Protein AF-0000000070337448 (afdb_homodimer)

Structure (mmCIF, N/CA/C/O backbone):
data_AF-0000000070337448-model_v1
#
loop_
_entity.id
_entity.type
_entity.pdbx_description
1 polymer 'Pectinesterase inhibitor domain-containing protein'
#
loop_
_atom_site.group_PDB
_atom_site.id
_atom_site.type_symbol
_atom_site.label_atom_id
_atom_site.label_alt_id
_atom_site.label_comp_id
_atom_site.label_asym_id
_atom_site.label_entity_id
_atom_site.label_seq_id
_atom_site.pdbx_PDB_ins_code
_atom_site.Cartn_x
_atom_site.Cartn_y
_atom_site.Cartn_z
_atom_site.occupancy
_atom_site.B_iso_or_equiv
_atom_site.auth_seq_id
_atom_site.auth_comp_id
_atom_site.auth_asym_id
_atom_site.auth_atom_id
_atom_site.pdbx_PDB_model_num
ATOM 1 N N . MET A 1 1 ? 13.891 37.375 -36 1 30.42 1 MET A N 1
ATOM 2 C CA . MET A 1 1 ? 14.383 36.094 -35.531 1 30.42 1 MET A CA 1
ATOM 3 C C . MET A 1 1 ? 13.586 35.594 -34.344 1 30.42 1 MET A C 1
ATOM 5 O O . MET A 1 1 ? 13.852 36 -33.219 1 30.42 1 MET A O 1
ATOM 9 N N . THR A 1 2 ? 12.266 35.5 -34.406 1 39.62 2 THR A N 1
ATOM 10 C CA . THR A 1 2 ? 11.211 35.219 -33.438 1 39.62 2 THR A CA 1
ATOM 11 C C . THR A 1 2 ? 11.367 33.812 -32.875 1 39.62 2 THR A C 1
ATOM 13 O O . THR A 1 2 ? 11.484 32.844 -33.625 1 39.62 2 THR A O 1
ATOM 16 N N . PHE A 1 3 ? 12.047 33.688 -31.703 1 40.34 3 PHE A N 1
ATOM 17 C CA . PHE A 1 3 ? 12.297 32.531 -30.844 1 40.34 3 PHE A CA 1
ATOM 18 C C . PHE A 1 3 ? 10.992 31.828 -30.484 1 40.34 3 PHE A C 1
ATOM 20 O O . PHE A 1 3 ? 10.164 32.375 -29.766 1 40.34 3 PHE A O 1
ATOM 27 N N . VAL A 1 4 ? 10.461 30.938 -31.375 1 39.56 4 VAL A N 1
ATOM 28 C CA . VAL A 1 4 ? 9.375 29.984 -31.156 1 39.56 4 VAL A CA 1
ATOM 29 C C . VAL A 1 4 ? 9.633 29.188 -29.875 1 39.56 4 VAL A C 1
ATOM 31 O O . VAL A 1 4 ? 10.617 28.438 -29.797 1 39.56 4 VAL A O 1
ATOM 34 N N . HIS A 1 5 ? 9.422 29.75 -28.703 1 38.03 5 HIS A N 1
ATOM 35 C CA . HIS A 1 5 ? 9.344 28.984 -27.469 1 38.03 5 HIS A CA 1
ATOM 36 C C . HIS A 1 5 ? 8.438 27.766 -27.625 1 38.03 5 HIS A C 1
ATOM 38 O O . HIS A 1 5 ? 7.238 27.906 -27.859 1 38.03 5 HIS A O 1
ATOM 44 N N . LEU A 1 6 ? 8.977 26.703 -28.188 1 35.78 6 LEU A N 1
ATOM 45 C CA . LEU A 1 6 ? 8.352 25.375 -28.172 1 35.78 6 LEU A CA 1
ATOM 46 C C . LEU A 1 6 ? 7.934 25 -26.766 1 35.78 6 LEU A C 1
ATOM 48 O O . LEU A 1 6 ? 8.781 24.797 -25.891 1 35.78 6 LEU A O 1
ATOM 52 N N . LEU A 1 7 ? 6.84 25.438 -26.266 1 33.78 7 LEU A N 1
ATOM 53 C CA . LEU A 1 7 ? 6.16 24.938 -25.062 1 33.78 7 LEU A CA 1
ATOM 54 C C . LEU A 1 7 ? 6.156 23.406 -25.047 1 33.78 7 LEU A C 1
ATOM 56 O O . LEU A 1 7 ? 5.492 22.781 -25.875 1 33.78 7 LEU A O 1
ATOM 60 N N . VAL A 1 8 ? 7.227 22.797 -24.75 1 32.97 8 VAL A N 1
ATOM 61 C CA . VAL A 1 8 ? 7.266 21.359 -24.438 1 32.97 8 VAL A CA 1
ATOM 62 C C . VAL A 1 8 ? 6.211 21.047 -23.375 1 32.97 8 VAL A C 1
ATOM 64 O O . VAL A 1 8 ? 6.34 21.438 -22.219 1 32.97 8 VAL A O 1
ATOM 67 N N . SER A 1 9 ? 4.961 21.094 -23.703 1 30.2 9 SER A N 1
ATOM 68 C CA . SER A 1 9 ? 3.936 20.484 -22.875 1 30.2 9 SER A CA 1
ATOM 69 C C . SER A 1 9 ? 4.363 19.094 -22.406 1 30.2 9 SER A C 1
ATOM 71 O O . SER A 1 9 ? 4.492 18.172 -23.219 1 30.2 9 SER A O 1
ATOM 73 N N . LEU A 1 10 ? 5.117 19.078 -21.359 1 31.36 10 LEU A N 1
ATOM 74 C CA . LEU A 1 10 ? 5.336 17.828 -20.656 1 31.36 10 LEU A CA 1
ATOM 75 C C . LEU A 1 10 ? 4.016 17.094 -20.422 1 31.36 10 LEU A C 1
ATOM 77 O O . LEU A 1 10 ? 3.225 17.484 -19.562 1 31.36 10 LEU A O 1
ATOM 81 N N . LEU A 1 11 ? 3.43 16.672 -21.438 1 29.22 11 LEU A N 1
ATOM 82 C CA . LEU A 1 11 ? 2.334 15.719 -21.281 1 29.22 11 LEU A CA 1
ATOM 83 C C . LEU A 1 11 ? 2.732 14.562 -20.375 1 29.22 11 LEU A C 1
ATOM 85 O O . LEU A 1 11 ? 3.602 13.758 -20.719 1 29.22 11 LEU A O 1
ATOM 89 N N . ILE A 1 12 ? 2.689 14.836 -19.109 1 30.59 12 ILE A N 1
ATOM 90 C CA . ILE A 1 12 ? 2.701 13.719 -18.156 1 30.59 12 ILE A CA 1
ATOM 91 C C . ILE A 1 12 ? 1.837 12.578 -18.703 1 30.59 12 ILE A C 1
ATOM 93 O O . ILE A 1 12 ? 0.611 12.703 -18.766 1 30.59 12 ILE A O 1
ATOM 97 N N . CYS A 1 13 ? 2.367 11.93 -19.703 1 27 13 CYS A N 1
ATOM 98 C CA . CYS A 1 13 ? 1.764 10.664 -20.094 1 27 13 CYS A CA 1
ATOM 99 C C . CYS A 1 13 ? 1.476 9.789 -18.891 1 27 13 CYS A C 1
ATOM 101 O O . CYS A 1 13 ? 2.393 9.219 -18.297 1 27 13 CYS A O 1
ATOM 103 N N . ILE A 1 14 ? 0.455 10.148 -18.219 1 29.67 14 ILE A N 1
ATOM 104 C CA . ILE A 1 14 ? -0.134 9.164 -17.312 1 29.67 14 ILE A CA 1
ATOM 105 C C . ILE A 1 14 ? -0.191 7.805 -18.016 1 29.67 14 ILE A C 1
ATOM 107 O O . ILE A 1 14 ? -0.939 7.625 -18.969 1 29.67 14 ILE A O 1
ATOM 111 N N . THR A 1 15 ? 0.936 7.227 -18.188 1 28.06 15 THR A N 1
ATOM 112 C CA . THR A 1 15 ? 0.848 5.844 -18.641 1 28.06 15 THR A CA 1
ATOM 113 C C . THR A 1 15 ? -0.253 5.098 -17.891 1 28.06 15 THR A C 1
ATOM 115 O O . THR A 1 15 ? -0.128 4.832 -16.688 1 28.06 15 THR A O 1
ATOM 118 N N . PHE A 1 16 ? -1.392 5.383 -18.391 1 29.16 16 PHE A N 1
ATOM 119 C CA . PHE A 1 16 ? -2.43 4.414 -18.062 1 29.16 16 PHE A CA 1
ATOM 120 C C . PHE A 1 16 ? -1.973 2.998 -18.391 1 29.16 16 PHE A C 1
ATOM 122 O O . PHE A 1 16 ? -1.832 2.643 -19.562 1 29.16 16 PHE A O 1
ATOM 129 N N . THR A 1 17 ? -1.066 2.455 -17.656 1 36.62 17 THR A N 1
ATOM 130 C CA . THR A 1 17 ? -0.997 1.02 -17.906 1 36.62 17 THR A CA 1
ATOM 131 C C . THR A 1 17 ? -2.375 0.463 -18.25 1 36.62 17 THR A C 1
ATOM 133 O O . THR A 1 17 ? -3.352 0.733 -17.547 1 36.62 17 THR A O 1
ATOM 136 N N . SER A 1 18 ? -2.621 0.361 -19.469 1 37.09 18 SER A N 1
ATOM 137 C CA . SER A 1 18 ? -3.822 -0.344 -19.906 1 37.09 18 SER A CA 1
ATOM 138 C C . SER A 1 18 ? -4.188 -1.462 -18.922 1 37.09 18 SER A C 1
ATOM 140 O O . SER A 1 18 ? -3.568 -2.529 -18.938 1 37.09 18 SER A O 1
ATOM 142 N N . SER A 1 19 ? -4.477 -1.062 -17.766 1 46.44 19 SER A N 1
ATOM 143 C CA . SER A 1 19 ? -5.055 -2.094 -16.906 1 46.44 19 SER A CA 1
ATOM 144 C C . SER A 1 19 ? -6.141 -2.873 -17.641 1 46.44 19 SER A C 1
ATOM 146 O O . SER A 1 19 ? -7.004 -2.281 -18.297 1 46.44 19 SER A O 1
ATOM 148 N N . ILE A 1 20 ? -5.824 -3.971 -18.281 1 50.41 20 ILE A N 1
ATOM 149 C CA . ILE A 1 20 ? -6.855 -4.867 -18.781 1 50.41 20 ILE A CA 1
ATOM 150 C C . ILE A 1 20 ? -8.07 -4.836 -17.859 1 50.41 20 ILE A C 1
ATOM 152 O O . ILE A 1 20 ? -7.961 -5.164 -16.672 1 50.41 20 ILE A O 1
ATOM 156 N N . SER A 1 21 ? -8.969 -3.969 -18.297 1 58.88 21 SER A N 1
ATOM 157 C CA . SER A 1 21 ? -10.258 -3.971 -17.609 1 58.88 21 SER A CA 1
ATOM 158 C C . SER A 1 21 ? -10.852 -5.371 -17.562 1 58.88 21 SER A C 1
ATOM 160 O O . SER A 1 21 ? -11.055 -6 -18.594 1 58.88 21 SER A O 1
ATOM 162 N N . VAL A 1 22 ? -10.703 -6.031 -16.5 1 65.44 22 VAL A N 1
ATOM 163 C CA . VAL A 1 22 ? -11.367 -7.312 -16.281 1 65.44 22 VAL A CA 1
ATOM 164 C C . VAL A 1 22 ? -12.852 -7.086 -15.984 1 65.44 22 VAL A C 1
ATOM 166 O O . VAL A 1 22 ? -13.203 -6.172 -15.234 1 65.44 22 VAL A O 1
ATOM 169 N N . VAL A 1 23 ? -13.695 -7.707 -16.828 1 74.25 23 VAL A N 1
ATOM 170 C CA . VAL A 1 23 ? -15.125 -7.672 -16.562 1 74.25 23 VAL A CA 1
ATOM 171 C C . VAL A 1 23 ? -15.453 -8.57 -15.367 1 74.25 23 VAL A C 1
ATOM 173 O O . VAL A 1 23 ? -15.273 -9.789 -15.43 1 74.25 23 VAL A O 1
ATOM 176 N N . PRO A 1 24 ? -15.93 -7.918 -14.273 1 83.5 24 PRO A N 1
ATOM 177 C CA . PRO A 1 24 ? -16.281 -8.742 -13.109 1 83.5 24 PRO A CA 1
ATOM 178 C C . PRO A 1 24 ? -17.5 -9.633 -13.367 1 83.5 24 PRO A C 1
ATOM 180 O O . PRO A 1 24 ? -18.344 -9.305 -14.188 1 83.5 24 PRO A O 1
ATOM 183 N N . ASP A 1 25 ? -17.5 -10.812 -12.719 1 83.88 25 ASP A N 1
ATOM 184 C CA . ASP A 1 25 ? -18.703 -11.633 -12.773 1 83.88 25 ASP A CA 1
ATOM 185 C C . ASP A 1 25 ? -19.875 -10.945 -12.07 1 83.88 25 ASP A C 1
ATOM 187 O O . ASP A 1 25 ? -19.672 -9.969 -11.352 1 83.88 25 ASP A O 1
ATOM 191 N N . PRO A 1 26 ? -21 -11.391 -12.266 1 87.5 26 PRO A N 1
ATOM 192 C CA . PRO A 1 26 ? -22.188 -10.711 -11.75 1 87.5 26 PRO A CA 1
ATOM 193 C C . PRO A 1 26 ? -22.156 -10.539 -10.234 1 87.5 26 PRO A C 1
ATOM 195 O O . PRO A 1 26 ? -22.531 -9.477 -9.727 1 87.5 26 PRO A O 1
ATOM 198 N N . SER A 1 27 ? -21.75 -11.508 -9.5 1 87.38 27 SER A N 1
ATOM 199 C CA . SER A 1 27 ? -21.719 -11.414 -8.039 1 87.38 27 SER A CA 1
ATOM 200 C C . SER A 1 27 ? -20.734 -10.352 -7.578 1 87.38 27 SER A C 1
ATOM 202 O O . SER A 1 27 ? -21.016 -9.602 -6.637 1 87.38 27 SER A O 1
ATOM 204 N N . THR A 1 28 ? -19.656 -10.289 -8.25 1 88.12 28 THR A N 1
ATOM 205 C CA . THR A 1 28 ? -18.641 -9.281 -7.945 1 88.12 28 THR A CA 1
ATOM 206 C C . THR A 1 28 ? -19.141 -7.887 -8.328 1 88.12 28 THR A C 1
ATOM 208 O O . THR A 1 28 ? -18.906 -6.918 -7.613 1 88.12 28 THR A O 1
ATOM 211 N N . GLN A 1 29 ? -19.844 -7.836 -9.453 1 89.31 29 GLN A N 1
ATOM 212 C CA . GLN A 1 29 ? -20.375 -6.547 -9.875 1 89.31 29 GLN A CA 1
ATOM 213 C C . GLN A 1 29 ? -21.422 -6.027 -8.883 1 89.31 29 GLN A C 1
ATOM 215 O O . GLN A 1 29 ? -21.5 -4.82 -8.648 1 89.31 29 GLN A O 1
ATOM 220 N N . ASP A 1 30 ? -22.141 -6.902 -8.352 1 91.38 30 ASP A N 1
ATOM 221 C CA . ASP A 1 30 ? -23.109 -6.516 -7.344 1 91.38 30 ASP A CA 1
ATOM 222 C C . ASP A 1 30 ? -22.422 -5.938 -6.105 1 91.38 30 ASP A C 1
ATOM 224 O O . ASP A 1 30 ? -22.891 -4.953 -5.531 1 91.38 30 ASP A O 1
ATOM 228 N N . LEU A 1 31 ? -21.422 -6.531 -5.766 1 90 31 LEU A N 1
ATOM 229 C CA . LEU A 1 31 ? -20.656 -6.039 -4.625 1 90 31 LEU A CA 1
ATOM 230 C C . LEU A 1 31 ? -20.094 -4.652 -4.906 1 90 31 LEU A C 1
ATOM 232 O O . LEU A 1 31 ? -20.141 -3.77 -4.043 1 90 31 LEU A O 1
ATOM 236 N N . ILE A 1 32 ? -19.578 -4.488 -6.062 1 91.12 32 ILE A N 1
ATOM 237 C CA . ILE A 1 32 ? -19 -3.205 -6.473 1 91.12 32 ILE A CA 1
ATOM 238 C C . ILE A 1 32 ? -20.094 -2.133 -6.457 1 91.12 32 ILE A C 1
ATOM 240 O O . ILE A 1 32 ? -19.875 -1.021 -5.977 1 91.12 32 ILE A O 1
ATOM 244 N N . ASN A 1 33 ? -21.219 -2.545 -6.961 1 92.81 33 ASN A N 1
ATOM 245 C CA . ASN A 1 33 ? -22.328 -1.607 -6.973 1 92.81 33 ASN A CA 1
ATOM 246 C C . ASN A 1 33 ? -22.719 -1.174 -5.562 1 92.81 33 ASN A C 1
ATOM 248 O O . ASN A 1 33 ? -22.984 0.004 -5.324 1 92.81 33 ASN A O 1
ATOM 252 N N . ARG A 1 34 ? -22.734 -2.047 -4.676 1 92.88 34 ARG A N 1
ATOM 253 C CA . ARG A 1 34 ? -23.109 -1.757 -3.291 1 92.88 34 ARG A CA 1
ATOM 254 C C . ARG A 1 34 ? -22.094 -0.803 -2.65 1 92.88 34 ARG A C 1
ATOM 256 O O . ARG A 1 34 ? -22.484 0.1 -1.903 1 92.88 34 ARG A O 1
ATOM 263 N N . ILE A 1 35 ? -20.891 -0.975 -2.994 1 93.44 35 ILE A N 1
ATOM 264 C CA . ILE A 1 35 ? -19.844 -0.118 -2.453 1 93.44 35 ILE A CA 1
ATOM 265 C C . ILE A 1 35 ? -19.938 1.271 -3.078 1 93.44 35 ILE A C 1
ATOM 267 O O . ILE A 1 35 ? -19.922 2.281 -2.369 1 93.44 35 ILE A O 1
ATOM 271 N N . CYS A 1 36 ? -20.078 1.289 -4.352 1 93.81 36 CYS A N 1
ATOM 272 C CA . CYS A 1 36 ? -19.906 2.535 -5.09 1 93.81 36 CYS A CA 1
ATOM 273 C C . CYS A 1 36 ? -21.141 3.418 -4.961 1 93.81 36 CYS A C 1
ATOM 275 O O . CYS A 1 36 ? -21.062 4.637 -5.133 1 93.81 36 CYS A O 1
ATOM 277 N N . LYS A 1 37 ? -22.234 2.818 -4.648 1 94 37 LYS A N 1
ATOM 278 C CA . LYS A 1 37 ? -23.453 3.602 -4.418 1 94 37 LYS A CA 1
ATOM 279 C C . LYS A 1 37 ? -23.281 4.535 -3.225 1 94 37 LYS A C 1
ATOM 281 O O . LYS A 1 37 ? -23.969 5.555 -3.123 1 94 37 LYS A O 1
ATOM 286 N N . GLN A 1 38 ? -22.328 4.246 -2.365 1 90.31 38 GLN A N 1
ATOM 287 C CA . GLN A 1 38 ? -22.109 5.023 -1.147 1 90.31 38 GLN A CA 1
ATOM 288 C C . GLN A 1 38 ? -21.062 6.113 -1.367 1 90.31 38 GLN A C 1
ATOM 290 O O . GLN A 1 38 ? -20.844 6.949 -0.49 1 90.31 38 GLN A O 1
ATOM 295 N N . THR A 1 39 ? -20.406 6.133 -2.469 1 88.94 39 THR A N 1
ATOM 296 C CA . THR A 1 39 ? -19.344 7.102 -2.732 1 88.94 39 THR A CA 1
ATOM 297 C C . THR A 1 39 ? -19.891 8.305 -3.49 1 88.94 39 THR A C 1
ATOM 299 O O . THR A 1 39 ? -20.984 8.25 -4.043 1 88.94 39 THR A O 1
ATOM 302 N N . ILE A 1 40 ? -19.094 9.344 -3.574 1 82.62 40 ILE A N 1
ATOM 303 C CA . ILE A 1 40 ? -19.5 10.594 -4.203 1 82.62 40 ILE A CA 1
ATOM 304 C C . ILE A 1 40 ? -19.562 10.414 -5.719 1 82.62 40 ILE A C 1
ATOM 306 O O . ILE A 1 40 ? -20.391 11.031 -6.391 1 82.62 40 ILE A O 1
ATOM 310 N N . ASP A 1 41 ? -18.766 9.609 -6.266 1 87.5 41 ASP A N 1
ATOM 311 C CA . ASP A 1 41 ? -18.672 9.398 -7.707 1 87.5 41 ASP A CA 1
ATOM 312 C C . ASP A 1 41 ? -18.719 7.914 -8.055 1 87.5 41 ASP A C 1
ATOM 314 O O . ASP A 1 41 ? -17.688 7.242 -8.07 1 87.5 41 ASP A O 1
ATOM 318 N N . PHE A 1 42 ? -19.922 7.52 -8.555 1 91.06 42 PHE A N 1
ATOM 319 C CA . PHE A 1 42 ? -20.141 6.109 -8.836 1 91.06 42 PHE A CA 1
ATOM 320 C C . PHE A 1 42 ? -19.266 5.637 -9.984 1 91.06 42 PHE A C 1
ATOM 322 O O . PHE A 1 42 ? -18.672 4.562 -9.914 1 91.06 42 PHE A O 1
ATOM 329 N N . GLN A 1 43 ? -19.234 6.426 -10.992 1 88.75 43 GLN A N 1
ATOM 330 C CA . GLN A 1 43 ? -18.516 6.012 -12.195 1 88.75 43 GLN A CA 1
ATOM 331 C C . GLN A 1 43 ? -17.016 5.922 -11.938 1 88.75 43 GLN A C 1
ATOM 333 O O . GLN A 1 43 ? -16.359 4.98 -12.391 1 88.75 43 GLN A O 1
ATOM 338 N N . PHE A 1 44 ? -16.578 6.863 -11.25 1 87.06 44 PHE A N 1
ATOM 339 C CA . PHE A 1 44 ? -15.148 6.859 -10.945 1 87.06 44 PHE A CA 1
ATOM 340 C C . PHE A 1 44 ? -14.805 5.727 -9.984 1 87.06 44 PHE A C 1
ATOM 342 O O . PHE A 1 44 ? -13.766 5.078 -10.125 1 87.06 44 PHE A O 1
ATOM 349 N N . CYS A 1 45 ? -15.68 5.492 -9.008 1 88.81 45 CYS A N 1
ATOM 350 C CA . CYS A 1 45 ? -15.523 4.367 -8.086 1 88.81 45 CYS A CA 1
ATOM 351 C C . CYS A 1 45 ? -15.5 3.045 -8.844 1 88.81 45 CYS A C 1
ATOM 353 O O . CYS A 1 45 ? -14.617 2.219 -8.633 1 88.81 45 CYS A O 1
ATOM 355 N N . ASN A 1 46 ? -16.438 2.887 -9.727 1 88.44 46 ASN A N 1
ATOM 356 C CA . ASN A 1 46 ? -16.531 1.66 -10.508 1 88.44 46 ASN A CA 1
ATOM 357 C C . ASN A 1 46 ? -15.281 1.439 -11.367 1 88.44 46 ASN A C 1
ATOM 359 O O . ASN A 1 46 ? -14.758 0.326 -11.43 1 88.44 46 ASN A O 1
ATOM 363 N N . LYS A 1 47 ? -14.852 2.453 -11.898 1 84.81 47 LYS A N 1
ATOM 364 C CA . LYS A 1 47 ? -13.656 2.375 -12.742 1 84.81 47 LYS A CA 1
ATOM 365 C C . LYS A 1 47 ? -12.422 2.055 -11.906 1 84.81 47 LYS A C 1
ATOM 367 O O . LYS A 1 47 ? -11.562 1.282 -12.336 1 84.81 47 LYS A O 1
ATOM 372 N N . THR A 1 48 ? -12.344 2.646 -10.758 1 83.75 48 THR A N 1
ATOM 373 C CA . THR A 1 48 ? -11.203 2.432 -9.883 1 83.75 48 THR A CA 1
ATOM 374 C C . THR A 1 48 ? -11.125 0.972 -9.438 1 83.75 48 THR A C 1
ATOM 376 O O . THR A 1 48 ? -10.047 0.369 -9.453 1 83.75 48 THR A O 1
ATOM 379 N N . ILE A 1 49 ? -12.266 0.406 -9.078 1 84.06 49 ILE A N 1
ATOM 380 C CA . ILE A 1 49 ? -12.281 -0.976 -8.609 1 84.06 49 ILE A CA 1
ATOM 381 C C . ILE A 1 49 ? -11.984 -1.919 -9.773 1 84.06 49 ILE A C 1
ATOM 383 O O . ILE A 1 49 ? -11.164 -2.834 -9.641 1 84.06 49 ILE A O 1
ATOM 387 N N . THR A 1 50 ? -12.5 -1.628 -10.891 1 81.06 50 THR A N 1
ATOM 388 C CA . THR A 1 50 ? -12.398 -2.572 -12 1 81.06 50 THR A CA 1
ATOM 389 C C . THR A 1 50 ? -11.039 -2.457 -12.688 1 81.06 50 THR A C 1
ATOM 391 O O . THR A 1 50 ? -10.57 -3.412 -13.312 1 81.06 50 THR A O 1
ATOM 394 N N . SER A 1 51 ? -10.398 -1.327 -12.438 1 74.94 51 SER A N 1
ATOM 395 C CA . SER A 1 51 ? -9.102 -1.149 -13.086 1 74.94 51 SER A CA 1
ATOM 396 C C . SER A 1 51 ? -7.961 -1.484 -12.125 1 74.94 51 SER A C 1
ATOM 398 O O . SER A 1 51 ? -6.895 -1.931 -12.555 1 74.94 51 SER A O 1
ATOM 400 N N . GLN A 1 52 ? -8.289 -1.244 -10.914 1 68 52 GLN A N 1
ATOM 401 C CA . GLN A 1 52 ? -7.168 -1.326 -9.984 1 68 52 GLN A CA 1
ATOM 402 C C . GLN A 1 52 ? -7.32 -2.516 -9.039 1 68 52 GLN A C 1
ATOM 404 O O . GLN A 1 52 ? -6.336 -3.01 -8.492 1 68 52 GLN A O 1
ATOM 409 N N . LEU A 1 53 ? -8.5 -2.893 -8.859 1 64.75 53 LEU A N 1
ATOM 410 C CA . LEU A 1 53 ? -8.727 -3.865 -7.793 1 64.75 53 LEU A CA 1
ATOM 411 C C . LEU A 1 53 ? -9.344 -5.145 -8.344 1 64.75 53 LEU A C 1
ATOM 413 O O . LEU A 1 53 ? -9.617 -6.082 -7.594 1 64.75 53 LEU A O 1
ATOM 417 N N . ILE A 1 54 ? -9.164 -5.309 -9.773 1 58.47 54 ILE A N 1
ATOM 418 C CA . ILE A 1 54 ? -9.883 -6.082 -10.781 1 58.47 54 ILE A CA 1
ATOM 419 C C . ILE A 1 54 ? -9.766 -7.57 -10.477 1 58.47 54 ILE A C 1
ATOM 421 O O . ILE A 1 54 ? -8.664 -8.086 -10.273 1 58.47 54 ILE A O 1
ATOM 425 N N . ARG A 1 55 ? -10.719 -8.094 -9.758 1 65.56 55 ARG A N 1
ATOM 426 C CA . ARG A 1 55 ? -10.75 -9.539 -9.961 1 65.56 55 ARG A CA 1
ATOM 427 C C . ARG A 1 55 ? -12.047 -9.969 -10.625 1 65.56 55 ARG A C 1
ATOM 429 O O . ARG A 1 55 ? -13.078 -9.305 -10.492 1 65.56 55 ARG A O 1
ATOM 436 N N . ARG A 1 56 ? -11.922 -10.789 -11.602 1 69.69 56 ARG A N 1
ATOM 437 C CA . ARG A 1 56 ? -13.156 -11.391 -12.117 1 69.69 56 ARG A CA 1
ATOM 438 C C . ARG A 1 56 ? -14.07 -11.82 -10.977 1 69.69 56 ARG A C 1
ATOM 440 O O . ARG A 1 56 ? -15.273 -11.547 -10.992 1 69.69 56 ARG A O 1
ATOM 447 N N . ARG A 1 57 ? -13.438 -12.469 -10.008 1 77.12 57 ARG A N 1
ATOM 448 C CA . ARG A 1 57 ? -14.133 -12.898 -8.797 1 77.12 57 ARG A CA 1
ATOM 449 C C . ARG A 1 57 ? -13.391 -12.438 -7.547 1 77.12 57 ARG A C 1
ATOM 451 O O . ARG A 1 57 ? -12.18 -12.633 -7.434 1 77.12 57 ARG A O 1
ATOM 458 N N . THR A 1 58 ? -14.156 -11.641 -6.828 1 84 58 THR A N 1
ATOM 459 C CA . THR A 1 58 ? -13.539 -11.148 -5.602 1 84 58 THR A CA 1
ATOM 460 C C . THR A 1 58 ? -14.555 -11.125 -4.461 1 84 58 THR A C 1
ATOM 462 O O . THR A 1 58 ? -15.766 -11.156 -4.699 1 84 58 THR A O 1
ATOM 465 N N . SER A 1 59 ? -14.109 -11.297 -3.266 1 88.5 59 SER A N 1
ATOM 466 C CA . SER A 1 59 ? -14.945 -11.211 -2.072 1 88.5 59 SER A CA 1
ATOM 467 C C . SER A 1 59 ? -14.859 -9.828 -1.434 1 88.5 59 SER A C 1
ATOM 469 O O . SER A 1 59 ? -13.93 -9.07 -1.712 1 88.5 59 SER A O 1
ATOM 471 N N . ILE A 1 60 ? -15.805 -9.555 -0.563 1 90.44 60 ILE A N 1
ATOM 472 C CA . ILE A 1 60 ? -15.828 -8.281 0.143 1 90.44 60 ILE A CA 1
ATOM 473 C C . ILE A 1 60 ? -14.578 -8.148 1.015 1 90.44 60 ILE A C 1
ATOM 475 O O . ILE A 1 60 ? -14.039 -7.051 1.168 1 90.44 60 ILE A O 1
ATOM 479 N N . LYS A 1 61 ? -14.148 -9.25 1.547 1 91.56 61 LYS A N 1
ATOM 480 C CA . LYS A 1 61 ? -12.945 -9.25 2.367 1 91.56 61 LYS A CA 1
ATOM 481 C C . LYS A 1 61 ? -11.719 -8.883 1.537 1 91.56 61 LYS A C 1
ATOM 483 O O . LYS A 1 61 ? -10.875 -8.094 1.973 1 91.56 61 LYS A O 1
ATOM 488 N N . THR A 1 62 ? -11.711 -9.414 0.406 1 90.75 62 THR A N 1
ATOM 489 C CA . THR A 1 62 ? -10.586 -9.148 -0.482 1 90.75 62 THR A CA 1
ATOM 490 C C . THR A 1 62 ? -10.602 -7.699 -0.955 1 90.75 62 THR A C 1
ATOM 492 O O . THR A 1 62 ? -9.555 -7.047 -1.01 1 90.75 62 THR A O 1
ATOM 495 N N . ILE A 1 63 ? -11.727 -7.223 -1.296 1 90.19 63 ILE A N 1
ATOM 496 C CA . ILE A 1 63 ? -11.836 -5.836 -1.729 1 90.19 63 ILE A CA 1
ATOM 497 C C . ILE A 1 63 ? -11.383 -4.906 -0.604 1 90.19 63 ILE A C 1
ATOM 499 O O . ILE A 1 63 ? -10.648 -3.943 -0.843 1 90.19 63 ILE A O 1
ATOM 503 N N . ALA A 1 64 ? -11.797 -5.207 0.592 1 93 64 ALA A N 1
ATOM 504 C CA . ALA A 1 64 ? -11.43 -4.383 1.74 1 93 64 ALA A CA 1
ATOM 505 C C . ALA A 1 64 ? -9.922 -4.375 1.946 1 93 64 ALA A C 1
ATOM 507 O O . ALA A 1 64 ? -9.32 -3.316 2.166 1 93 64 ALA A O 1
ATOM 508 N N . LYS A 1 65 ? -9.328 -5.516 1.862 1 93.81 65 LYS A N 1
ATOM 509 C CA . LYS A 1 65 ? -7.891 -5.633 2.074 1 93.81 65 LYS A CA 1
ATOM 510 C C . LYS A 1 65 ? -7.113 -4.957 0.949 1 93.81 65 LYS A C 1
ATOM 512 O O . LYS A 1 65 ? -6.156 -4.223 1.203 1 93.81 65 LYS A O 1
ATOM 517 N N . LEU A 1 66 ? -7.527 -5.203 -0.235 1 92.81 66 LEU A N 1
ATOM 518 C CA . LEU A 1 66 ? -6.816 -4.672 -1.393 1 92.81 66 LEU A CA 1
ATOM 519 C C . LEU A 1 66 ? -6.898 -3.15 -1.428 1 92.81 66 LEU A C 1
ATOM 521 O O . LEU A 1 66 ? -5.898 -2.477 -1.688 1 92.81 66 LEU A O 1
ATOM 525 N N . THR A 1 67 ? -8.055 -2.697 -1.2 1 93.12 67 THR A N 1
ATOM 526 C CA . THR A 1 67 ? -8.211 -1.249 -1.267 1 93.12 67 THR A CA 1
ATOM 527 C C . THR A 1 67 ? -7.457 -0.569 -0.128 1 93.12 67 THR A C 1
ATOM 529 O O . THR A 1 67 ? -6.863 0.495 -0.317 1 93.12 67 THR A O 1
ATOM 532 N N . ALA A 1 68 ? -7.496 -1.149 1.014 1 95.44 68 ALA A N 1
ATOM 533 C CA . ALA A 1 68 ? -6.754 -0.584 2.135 1 95.44 68 ALA A CA 1
ATOM 534 C C . ALA A 1 68 ? -5.254 -0.576 1.851 1 95.44 68 ALA A C 1
ATOM 536 O O . ALA A 1 68 ? -4.57 0.412 2.127 1 95.44 68 ALA A O 1
ATOM 537 N N . ALA A 1 69 ? -4.762 -1.65 1.351 1 94.81 69 ALA A N 1
ATOM 538 C CA . ALA A 1 69 ? -3.338 -1.749 1.033 1 94.81 69 ALA A CA 1
ATOM 539 C C . ALA A 1 69 ? -2.949 -0.759 -0.061 1 94.81 69 ALA A C 1
ATOM 541 O O . ALA A 1 69 ? -1.922 -0.084 0.04 1 94.81 69 ALA A O 1
ATOM 542 N N . LYS A 1 70 ? -3.723 -0.655 -1.082 1 92.94 70 LYS A N 1
ATOM 543 C CA . LYS A 1 70 ? -3.428 0.263 -2.178 1 92.94 70 LYS A CA 1
ATOM 544 C C . LYS A 1 70 ? -3.504 1.715 -1.715 1 92.94 70 LYS A C 1
ATOM 546 O O . LYS A 1 70 ? -2.727 2.559 -2.168 1 92.94 70 LYS A O 1
ATOM 551 N N . ALA A 1 71 ? -4.516 1.973 -0.887 1 94.75 71 ALA A N 1
ATOM 552 C CA . ALA A 1 71 ? -4.602 3.326 -0.345 1 94.75 71 ALA A CA 1
ATOM 553 C C . ALA A 1 71 ? -3.34 3.689 0.429 1 94.75 71 ALA A C 1
ATOM 555 O O . ALA A 1 71 ? -2.809 4.793 0.28 1 94.75 71 ALA A O 1
ATOM 556 N N . TRP A 1 72 ? -2.871 2.834 1.225 1 96.12 72 TRP A N 1
ATOM 557 C CA . TRP A 1 72 ? -1.686 3.104 2.031 1 96.12 72 TRP A CA 1
ATOM 558 C C . TRP A 1 7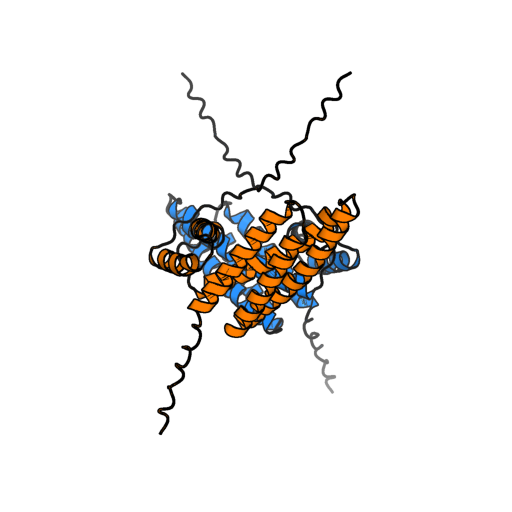2 ? -0.456 3.289 1.147 1 96.12 72 TRP A C 1
ATOM 560 O O . TRP A 1 72 ? 0.319 4.227 1.34 1 96.12 72 TRP A O 1
ATOM 570 N N . ILE A 1 73 ? -0.29 2.426 0.223 1 91.56 73 ILE A N 1
ATOM 571 C CA . ILE A 1 73 ? 0.852 2.531 -0.679 1 91.56 73 ILE A CA 1
ATOM 572 C C . ILE A 1 73 ? 0.792 3.857 -1.434 1 91.56 73 ILE A C 1
ATOM 574 O O . ILE A 1 73 ? 1.81 4.539 -1.584 1 91.56 73 ILE A O 1
ATOM 578 N N . ASN A 1 74 ? -0.4 4.199 -1.876 1 91.19 74 ASN A N 1
ATOM 579 C CA . ASN A 1 74 ? -0.554 5.473 -2.576 1 91.19 74 ASN A CA 1
ATOM 580 C C . ASN A 1 74 ? -0.226 6.652 -1.67 1 91.19 74 ASN A C 1
ATOM 582 O O . ASN A 1 74 ? 0.285 7.676 -2.135 1 91.19 74 ASN A O 1
ATOM 586 N N . ALA A 1 75 ? -0.582 6.531 -0.423 1 94.75 75 ALA A N 1
ATOM 587 C CA . ALA A 1 75 ? -0.256 7.602 0.514 1 94.75 75 ALA A CA 1
ATOM 588 C C . ALA A 1 75 ? 1.254 7.797 0.625 1 94.75 75 ALA A C 1
ATOM 590 O O . ALA A 1 75 ? 1.742 8.93 0.635 1 94.75 75 ALA A O 1
ATOM 591 N N . ILE A 1 76 ? 1.946 6.703 0.703 1 91.62 76 ILE A N 1
ATOM 592 C CA . ILE A 1 76 ? 3.4 6.746 0.804 1 91.62 76 ILE A CA 1
ATOM 593 C C . ILE A 1 76 ? 3.988 7.355 -0.465 1 91.62 76 ILE A C 1
ATOM 595 O O . ILE A 1 76 ? 4.879 8.211 -0.397 1 91.62 76 ILE A O 1
ATOM 599 N N . GLU A 1 77 ? 3.51 6.938 -1.582 1 87.38 77 GLU A N 1
ATOM 600 C CA . GLU A 1 77 ? 4.02 7.453 -2.85 1 87.38 77 GLU A CA 1
ATOM 601 C C . GLU A 1 77 ? 3.734 8.945 -2.988 1 87.38 77 GLU A C 1
ATOM 603 O O . GLU A 1 77 ? 4.566 9.695 -3.506 1 87.38 77 GLU A O 1
ATOM 608 N N . THR A 1 78 ? 2.553 9.336 -2.588 1 91.69 78 THR A N 1
ATOM 609 C CA . THR A 1 78 ? 2.203 10.75 -2.641 1 91.69 78 THR A CA 1
ATOM 610 C C . THR A 1 78 ? 3.125 11.57 -1.74 1 91.69 78 THR A C 1
ATOM 612 O O . THR A 1 78 ? 3.615 12.625 -2.143 1 91.69 78 THR A O 1
ATOM 615 N N . LEU A 1 79 ? 3.346 11.078 -0.524 1 92.25 79 LEU A N 1
ATOM 616 C CA . LEU A 1 79 ? 4.238 11.75 0.412 1 92.25 79 LEU A CA 1
ATOM 617 C C . LEU A 1 79 ? 5.648 11.859 -0.161 1 92.25 79 LEU A C 1
ATOM 619 O O . LEU A 1 79 ? 6.293 12.898 -0.043 1 92.25 79 LEU A O 1
ATOM 623 N N . ASP A 1 80 ? 6.105 10.82 -0.77 1 86.94 80 ASP A N 1
ATOM 624 C CA . ASP A 1 80 ? 7.438 10.805 -1.37 1 86.94 80 ASP A CA 1
ATOM 625 C C . ASP A 1 80 ? 7.539 11.828 -2.498 1 86.94 80 ASP A C 1
ATOM 627 O O . ASP A 1 80 ? 8.578 12.469 -2.674 1 86.94 80 ASP A O 1
ATOM 631 N N . ASN A 1 81 ? 6.508 11.938 -3.277 1 87.69 81 ASN A N 1
ATOM 632 C CA . ASN A 1 81 ? 6.492 12.93 -4.352 1 87.69 81 ASN A CA 1
ATOM 633 C C . ASN A 1 81 ? 6.543 14.352 -3.803 1 87.69 81 ASN A C 1
ATOM 635 O O . ASN A 1 81 ? 7.227 15.211 -4.359 1 87.69 81 ASN A O 1
ATOM 639 N N . ILE A 1 82 ? 5.832 14.523 -2.754 1 92 82 ILE A N 1
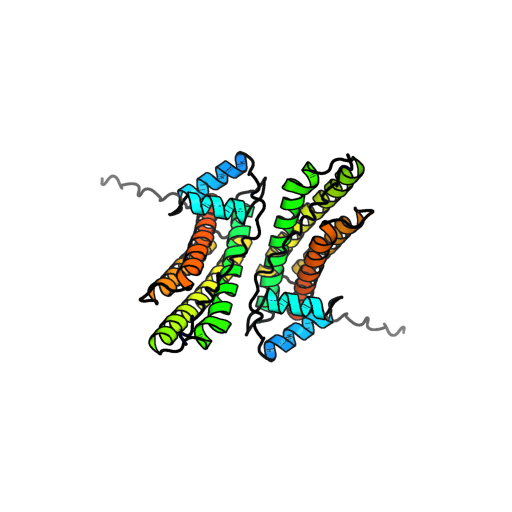ATOM 640 C CA . ILE A 1 82 ? 5.84 15.844 -2.131 1 92 82 ILE A CA 1
ATOM 641 C C . ILE A 1 82 ? 7.246 16.172 -1.63 1 92 82 ILE A C 1
ATOM 643 O O . ILE A 1 82 ? 7.785 17.234 -1.921 1 92 82 ILE A O 1
ATOM 647 N N . GLU A 1 83 ? 7.836 15.258 -0.907 1 89.56 83 GLU A N 1
ATOM 648 C CA . GLU A 1 83 ? 9.117 15.484 -0.245 1 89.56 83 GLU A CA 1
ATOM 649 C C . GLU A 1 83 ? 10.266 15.484 -1.251 1 89.56 83 GLU A C 1
ATOM 651 O O . GLU A 1 83 ? 11.242 16.203 -1.084 1 89.56 83 GLU A O 1
ATOM 656 N N . GLY A 1 84 ? 10.164 14.711 -2.26 1 84.81 84 GLY A N 1
ATOM 657 C CA . GLY A 1 84 ? 11.289 14.5 -3.162 1 84.81 84 GLY A CA 1
ATOM 658 C C . GLY A 1 84 ? 11.234 15.391 -4.391 1 84.81 84 GLY A C 1
ATOM 659 O O . GLY A 1 84 ? 12.273 15.656 -5.012 1 84.81 84 GLY A O 1
ATOM 660 N N . SER A 1 85 ? 10.07 15.844 -4.746 1 87.38 85 SER A N 1
ATOM 661 C CA . SER A 1 85 ? 9.961 16.547 -6.023 1 87.38 85 SER A CA 1
ATOM 662 C C . SER A 1 85 ? 9.25 17.875 -5.859 1 87.38 85 SER A C 1
ATOM 664 O O . SER A 1 85 ? 9.828 18.938 -6.148 1 87.38 85 SER A O 1
ATOM 666 N N . LEU A 1 86 ? 8.133 17.891 -5.258 1 90.81 86 LEU A N 1
ATOM 667 C CA . LEU A 1 86 ? 7.273 19.078 -5.305 1 90.81 86 LEU A CA 1
ATOM 668 C C . LEU A 1 86 ? 7.789 20.156 -4.359 1 90.81 86 LEU A C 1
ATOM 670 O O . LEU A 1 86 ? 7.918 21.312 -4.754 1 90.81 86 LEU A O 1
ATOM 674 N N . LEU A 1 87 ? 8.102 19.75 -3.186 1 91.88 87 LEU A N 1
ATOM 675 C CA . LEU A 1 87 ? 8.539 20.703 -2.184 1 91.88 87 LEU A CA 1
ATOM 676 C C . LEU A 1 87 ? 9.906 21.281 -2.543 1 91.88 87 LEU A C 1
ATOM 678 O O . LEU A 1 87 ? 10.102 22.5 -2.52 1 91.88 87 LEU A O 1
ATOM 682 N N . PRO A 1 88 ? 10.867 20.469 -2.908 1 89.62 88 PRO A N 1
ATOM 683 C CA . PRO A 1 88 ? 12.18 21.016 -3.287 1 89.62 88 PRO A CA 1
ATOM 684 C C . PRO A 1 88 ? 12.109 21.906 -4.527 1 89.62 88 PRO A C 1
ATOM 686 O O . PRO A 1 88 ? 12.93 22.812 -4.688 1 89.62 88 PRO A O 1
ATOM 689 N N . LYS A 1 89 ? 11.195 21.75 -5.43 1 90.69 89 LYS A N 1
ATOM 690 C CA . LYS A 1 89 ? 11.109 22.484 -6.688 1 90.69 89 LYS A CA 1
ATOM 691 C C . LYS A 1 89 ? 10.273 23.75 -6.531 1 90.69 89 LYS A C 1
ATOM 693 O O . LYS A 1 89 ? 10.25 24.594 -7.426 1 90.69 89 LYS A O 1
ATOM 698 N N . ALA A 1 90 ? 9.562 23.844 -5.359 1 91.69 90 ALA A N 1
ATOM 699 C CA . ALA A 1 90 ? 8.773 25.047 -5.117 1 91.69 90 ALA A CA 1
ATOM 700 C C . ALA A 1 90 ? 9.664 26.281 -4.996 1 91.69 90 ALA A C 1
ATOM 702 O O . ALA A 1 90 ? 10.633 26.281 -4.234 1 91.69 90 ALA A O 1
ATOM 703 N N . LYS A 1 91 ? 9.352 27.266 -5.746 1 91 91 LYS A N 1
ATOM 704 C CA . LYS A 1 91 ? 10.242 28.422 -5.832 1 91 91 LYS A CA 1
ATOM 705 C C . LYS A 1 91 ? 9.773 29.547 -4.91 1 91 91 LYS A C 1
ATOM 707 O O . LYS A 1 91 ? 10.586 30.203 -4.25 1 91 91 LYS A O 1
ATOM 712 N N . ASP A 1 92 ? 8.5 29.844 -4.879 1 92.44 92 ASP A N 1
ATOM 713 C CA . ASP A 1 92 ? 7.988 30.953 -4.082 1 92.44 92 ASP A CA 1
ATOM 714 C C . ASP A 1 92 ? 7.582 30.484 -2.688 1 92.44 92 ASP A C 1
ATOM 716 O O . ASP A 1 92 ? 7.328 29.297 -2.475 1 92.44 92 ASP A O 1
ATOM 720 N N . ARG A 1 93 ? 7.562 31.438 -1.831 1 94.38 93 ARG A N 1
ATOM 721 C CA . ARG A 1 93 ? 7.285 31.188 -0.42 1 94.38 93 ARG A CA 1
ATOM 722 C C . ARG A 1 93 ? 5.898 30.594 -0.232 1 94.38 93 ARG A C 1
ATOM 724 O O . ARG A 1 93 ? 5.715 29.672 0.576 1 94.38 93 ARG A O 1
ATOM 731 N N . ARG A 1 94 ? 4.98 31.062 -0.903 1 93.12 94 ARG A N 1
ATOM 732 C CA . ARG A 1 94 ? 3.605 30.594 -0.782 1 93.12 94 ARG A CA 1
ATOM 733 C C . ARG A 1 94 ? 3.508 29.109 -1.131 1 93.12 94 ARG A C 1
ATOM 735 O O . ARG A 1 94 ? 2.939 28.328 -0.37 1 93.12 94 ARG A O 1
ATOM 742 N N . SER A 1 95 ? 4.035 28.797 -2.32 1 93.19 95 SER A N 1
ATOM 743 C CA . SER A 1 95 ? 4.027 27.406 -2.762 1 93.19 95 SER A CA 1
ATOM 744 C C . SER A 1 95 ? 4.746 26.5 -1.765 1 93.19 95 SER A C 1
ATOM 746 O O . SER A 1 95 ? 4.309 25.375 -1.508 1 93.19 95 SER A O 1
ATOM 748 N N . LYS A 1 96 ? 5.828 26.953 -1.137 1 95.19 96 LYS A N 1
ATOM 749 C CA . LYS A 1 96 ? 6.574 26.172 -0.152 1 95.19 96 LYS A CA 1
ATOM 750 C C . LYS A 1 96 ? 5.734 25.922 1.095 1 95.19 96 LYS A C 1
ATOM 752 O O . LYS A 1 96 ? 5.754 24.812 1.641 1 95.19 96 LYS A O 1
ATOM 757 N N . GLU A 1 97 ? 5.051 26.891 1.456 1 95.56 97 GLU A N 1
ATOM 758 C CA . GLU A 1 97 ? 4.191 26.75 2.629 1 95.56 97 GLU A CA 1
ATOM 759 C C . GLU A 1 97 ? 3.037 25.781 2.357 1 95.56 97 GLU A C 1
ATOM 761 O O . GLU A 1 97 ? 2.662 25 3.229 1 95.56 97 GLU A O 1
ATOM 766 N N . GLU A 1 98 ? 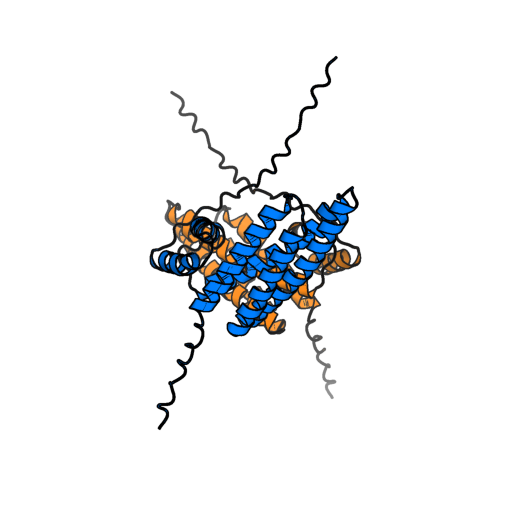2.449 25.906 1.21 1 95.75 98 GLU A N 1
ATOM 767 C CA . GLU A 1 98 ? 1.346 25.031 0.813 1 95.75 98 GLU A CA 1
ATOM 768 C C . GLU A 1 98 ? 1.782 23.578 0.767 1 95.75 98 GLU A C 1
ATOM 770 O O . GLU A 1 98 ? 1.1 22.703 1.305 1 95.75 98 GLU A O 1
ATOM 775 N N . PHE A 1 99 ? 2.992 23.328 0.149 1 96.12 99 PHE A N 1
ATOM 776 C CA . PHE A 1 99 ? 3.486 21.969 0.051 1 96.12 99 PHE A CA 1
ATOM 777 C C . PHE A 1 99 ? 3.953 21.469 1.411 1 96.12 99 PHE A C 1
ATOM 779 O O . PHE A 1 99 ? 3.82 20.281 1.716 1 96.12 99 PHE A O 1
ATOM 786 N N . ALA A 1 100 ? 4.379 22.328 2.271 1 96.56 100 ALA A N 1
ATOM 787 C CA . ALA A 1 100 ? 4.773 21.938 3.623 1 96.56 100 ALA A CA 1
ATOM 788 C C . ALA A 1 100 ? 3.561 21.516 4.445 1 96.56 100 ALA A C 1
ATOM 790 O O . ALA A 1 100 ? 3.635 20.562 5.223 1 96.56 100 ALA A O 1
ATOM 791 N N . ALA A 1 101 ? 2.57 22.25 4.27 1 96.75 101 ALA A N 1
ATOM 792 C CA . ALA A 1 101 ? 1.328 21.891 4.949 1 96.75 101 ALA A CA 1
ATOM 793 C C . ALA A 1 101 ? 0.792 20.547 4.441 1 96.75 101 ALA A C 1
ATOM 795 O O . ALA A 1 101 ? 0.317 19.734 5.23 1 96.75 101 ALA A O 1
ATOM 796 N N . CYS A 1 102 ? 0.833 20.391 3.137 1 97.62 102 CYS A N 1
ATOM 797 C CA . CYS A 1 102 ? 0.382 19.141 2.529 1 97.62 102 CYS A CA 1
ATOM 798 C C . CYS A 1 102 ? 1.263 17.984 2.961 1 97.62 102 CYS A C 1
ATOM 800 O O . CYS A 1 102 ? 0.768 16.875 3.193 1 97.62 102 CYS A O 1
ATOM 802 N N . ARG A 1 103 ? 2.561 18.188 3.113 1 95.69 103 ARG A N 1
ATOM 803 C CA . ARG A 1 103 ? 3.488 17.188 3.609 1 95.69 103 ARG A CA 1
ATOM 804 C C . ARG A 1 103 ? 3.1 16.719 5.012 1 95.69 103 ARG A C 1
ATOM 806 O O . ARG A 1 103 ? 3.109 15.523 5.301 1 95.69 103 ARG A O 1
ATOM 813 N N . LYS A 1 104 ? 2.738 17.672 5.824 1 97.69 104 LYS A N 1
ATOM 814 C CA . LYS A 1 104 ? 2.334 17.344 7.188 1 97.69 104 LYS A CA 1
ATOM 815 C C . LYS A 1 104 ? 1.055 16.5 7.195 1 97.69 104 LYS A C 1
ATOM 817 O O . LYS A 1 104 ? 0.936 15.547 7.965 1 97.69 104 LYS A O 1
ATOM 822 N N . ALA A 1 105 ? 0.142 16.891 6.355 1 98.31 105 ALA A N 1
ATOM 823 C CA . ALA A 1 105 ? -1.125 16.172 6.246 1 98.31 105 ALA A CA 1
ATOM 824 C C . ALA A 1 105 ? -0.902 14.734 5.789 1 98.31 105 ALA A C 1
ATOM 826 O O . ALA A 1 105 ? -1.485 13.805 6.348 1 98.31 105 ALA A O 1
ATOM 827 N N . TYR A 1 106 ? -0.012 14.539 4.84 1 96.69 106 TYR A N 1
ATOM 828 C CA . TYR A 1 106 ? 0.176 13.219 4.258 1 96.69 106 TYR A CA 1
ATOM 829 C C . TYR A 1 106 ? 1.026 12.336 5.168 1 96.69 106 TYR A C 1
ATOM 831 O O . TYR A 1 106 ? 0.958 11.109 5.098 1 96.69 106 TYR A O 1
ATOM 839 N N . ARG A 1 107 ? 1.824 12.891 6.023 1 96.31 107 ARG A N 1
ATOM 840 C CA . ARG A 1 107 ? 2.477 12.102 7.062 1 96.31 107 ARG A CA 1
ATOM 841 C C . ARG A 1 107 ? 1.447 11.461 7.988 1 96.31 107 ARG A C 1
ATOM 843 O O . ARG A 1 107 ? 1.62 10.312 8.422 1 96.31 107 ARG A O 1
ATOM 850 N N . LEU A 1 108 ? 0.408 12.211 8.195 1 98.25 108 LEU A N 1
ATOM 851 C CA . LEU A 1 108 ? -0.668 11.695 9.031 1 98.25 108 LEU A CA 1
ATOM 852 C C . LEU A 1 108 ? -1.516 10.688 8.266 1 98.25 108 LEU A C 1
ATOM 854 O O . LEU A 1 108 ? -1.969 9.688 8.828 1 98.25 108 LEU A O 1
ATOM 858 N N . VAL A 1 109 ? -1.759 10.938 6.953 1 98.44 109 VAL A N 1
ATOM 859 C CA . VAL A 1 109 ? -2.479 9.992 6.109 1 98.44 109 VAL A CA 1
ATOM 860 C C . VAL A 1 109 ? -1.76 8.648 6.117 1 98.44 109 VAL A C 1
ATOM 862 O O . VAL A 1 109 ? -2.393 7.598 6.273 1 98.44 109 VAL A O 1
ATOM 865 N N . ASP A 1 110 ? -0.431 8.703 5.961 1 95.62 110 ASP A N 1
ATOM 866 C CA . ASP A 1 110 ? 0.412 7.512 6 1 95.62 110 ASP A CA 1
ATOM 867 C C . ASP A 1 110 ? 0.227 6.75 7.309 1 95.62 110 ASP A C 1
ATOM 869 O O . ASP A 1 110 ? -0.027 5.543 7.301 1 95.62 110 ASP A O 1
ATOM 873 N N . ALA A 1 111 ? 0.3 7.426 8.367 1 96.94 111 ALA A N 1
ATOM 874 C CA . ALA A 1 111 ? 0.191 6.816 9.695 1 96.94 111 ALA A CA 1
ATOM 875 C C . ALA A 1 111 ? -1.198 6.227 9.914 1 96.94 111 ALA A C 1
ATOM 877 O O . ALA A 1 111 ? -1.333 5.121 10.438 1 96.94 111 ALA A O 1
ATOM 878 N N . HIS A 1 112 ? -2.189 6.91 9.523 1 98.69 112 HIS A N 1
ATOM 879 C CA . HIS A 1 112 ? -3.562 6.477 9.742 1 98.69 112 HIS A CA 1
ATOM 880 C C . HIS A 1 112 ? -3.904 5.262 8.891 1 98.69 112 HIS A C 1
ATOM 882 O O . HIS A 1 112 ? -4.559 4.328 9.359 1 98.69 112 HIS A O 1
ATOM 888 N N . LEU A 1 113 ? -3.482 5.289 7.672 1 98.38 113 LEU A N 1
ATOM 889 C CA . LEU A 1 113 ? -3.814 4.18 6.785 1 98.38 113 LEU A CA 1
ATOM 890 C C . LEU A 1 113 ? -3.014 2.934 7.156 1 98.38 113 LEU A C 1
ATOM 892 O O . LEU A 1 113 ? -3.504 1.811 7.016 1 98.38 113 LEU A O 1
ATOM 896 N N . ASP A 1 114 ? -1.77 3.109 7.684 1 97.06 114 ASP A N 1
ATOM 897 C CA . ASP A 1 114 ? -1.004 1.994 8.234 1 97.06 114 ASP A CA 1
ATOM 898 C C . ASP A 1 114 ? -1.736 1.354 9.414 1 97.06 114 ASP A C 1
ATOM 900 O O . ASP A 1 114 ? -1.825 0.127 9.5 1 97.06 114 ASP A O 1
ATOM 904 N N . ASN A 1 115 ? -2.293 2.217 10.234 1 97.69 115 ASN A N 1
ATOM 905 C CA . ASN A 1 115 ? -3.068 1.725 11.367 1 97.69 115 ASN A CA 1
ATOM 906 C C . ASN A 1 115 ? -4.359 1.048 10.914 1 97.69 115 ASN A C 1
ATOM 908 O O . ASN A 1 115 ? -4.781 0.052 11.508 1 97.69 115 ASN A O 1
ATOM 912 N N . ALA A 1 116 ? -4.93 1.566 9.891 1 98.31 116 ALA A N 1
ATOM 913 C CA . ALA A 1 116 ? -6.145 0.952 9.352 1 98.31 116 ALA A CA 1
ATOM 914 C C . ALA A 1 116 ? -5.875 -0.478 8.891 1 98.31 116 ALA A C 1
ATOM 916 O O . ALA A 1 116 ? -6.703 -1.37 9.109 1 98.31 116 ALA A O 1
ATOM 917 N N . LEU A 1 117 ? -4.754 -0.678 8.297 1 97.44 117 LEU A N 1
ATOM 918 C CA . LEU A 1 117 ? -4.375 -2.012 7.844 1 97.44 117 LEU A CA 1
ATOM 919 C C . LEU A 1 117 ? -4.172 -2.951 9.031 1 97.44 117 LEU A C 1
ATOM 921 O O . LEU A 1 117 ? -4.574 -4.113 8.984 1 97.44 117 LEU A O 1
ATOM 925 N N . LYS A 1 118 ? -3.568 -2.41 10.016 1 96.12 118 LYS A N 1
ATOM 926 C CA . LYS A 1 118 ? -3.375 -3.193 11.234 1 96.12 118 LYS A CA 1
ATOM 927 C C . LYS A 1 118 ? -4.707 -3.709 11.773 1 96.12 118 LYS A C 1
ATOM 929 O O . LYS A 1 118 ? -4.859 -4.906 12.008 1 96.12 118 LYS A O 1
ATOM 934 N N . TYR A 1 119 ? -5.641 -2.855 11.859 1 97.12 119 TYR A N 1
ATOM 935 C CA . TYR A 1 119 ? -6.918 -3.221 12.461 1 97.12 119 TYR A CA 1
ATOM 936 C C . TYR A 1 119 ? -7.746 -4.074 11.5 1 97.12 119 TYR A C 1
ATOM 938 O O . TYR A 1 119 ? -8.531 -4.922 11.938 1 97.12 119 TYR A O 1
ATOM 946 N N . LEU A 1 120 ? -7.555 -3.883 10.203 1 97.12 120 LEU A N 1
ATOM 947 C CA . LEU A 1 120 ? -8.188 -4.762 9.219 1 97.12 120 LEU A CA 1
ATOM 948 C C . LEU A 1 120 ? -7.766 -6.211 9.438 1 97.12 120 LEU A C 1
ATOM 950 O O . LEU A 1 120 ? -8.609 -7.109 9.461 1 97.12 120 LEU A O 1
ATOM 954 N N . TYR A 1 121 ? -6.445 -6.438 9.711 1 95.06 121 TYR A N 1
ATOM 955 C CA . TYR A 1 121 ? -5.934 -7.793 9.867 1 95.06 121 TYR A CA 1
ATOM 956 C C . TYR A 1 121 ? -6.262 -8.352 11.242 1 95.06 121 TYR A C 1
ATOM 958 O O . TYR A 1 121 ? -6.289 -9.562 11.445 1 95.06 121 TYR A O 1
ATOM 966 N N . LEU A 1 122 ? -6.645 -7.457 12.133 1 94.56 122 LEU A N 1
ATOM 967 C CA . LEU A 1 122 ? -7.137 -7.871 13.445 1 94.56 122 LEU A CA 1
ATOM 968 C C . LEU A 1 122 ? -8.641 -8.094 13.414 1 94.56 122 LEU A C 1
ATOM 970 O O . LEU A 1 122 ? -9.242 -8.461 14.422 1 94.56 122 LEU A O 1
ATOM 974 N N . LYS A 1 123 ? -9.305 -7.793 12.297 1 93.81 123 LYS A N 1
ATOM 975 C CA . LYS A 1 123 ? -10.734 -7.926 12.062 1 93.81 123 LYS A CA 1
ATOM 976 C C . LYS A 1 123 ? -11.531 -6.965 12.938 1 93.81 123 LYS A C 1
ATOM 978 O O . LYS A 1 123 ? -12.648 -7.27 13.352 1 93.81 123 LYS A O 1
ATOM 983 N N . ASP A 1 124 ? -10.852 -5.898 13.359 1 95.19 124 ASP A N 1
ATOM 984 C CA . ASP A 1 124 ? -11.523 -4.785 14.016 1 95.19 124 ASP A CA 1
ATOM 985 C C . ASP A 1 124 ? -11.914 -3.703 13.008 1 95.19 124 ASP A C 1
ATOM 987 O O . ASP A 1 124 ? -11.242 -2.676 12.906 1 95.19 124 ASP A O 1
ATOM 991 N N . TYR A 1 125 ? -13.078 -3.85 12.438 1 94.88 125 TYR A N 1
ATOM 992 C CA . TYR A 1 125 ? -13.484 -3.002 11.32 1 94.88 125 TYR A CA 1
ATOM 993 C C . TYR A 1 125 ? -13.922 -1.626 11.805 1 94.88 125 TYR A C 1
ATOM 995 O O . TYR A 1 125 ? -13.883 -0.651 11.055 1 94.88 125 TYR A O 1
ATOM 1003 N N . ARG A 1 126 ? -14.305 -1.565 13.031 1 93.56 126 ARG A N 1
ATOM 1004 C CA . ARG A 1 126 ? -14.672 -0.264 13.586 1 93.56 126 ARG A CA 1
ATOM 1005 C C . ARG A 1 126 ? -13.461 0.661 13.656 1 93.56 126 ARG A C 1
ATOM 1007 O O . ARG A 1 126 ? -13.516 1.796 13.18 1 93.56 126 ARG A O 1
ATOM 1014 N N . PHE A 1 127 ? -12.414 0.119 14.195 1 96.44 127 PHE A N 1
ATOM 1015 C CA . PHE A 1 127 ? -11.203 0.928 14.32 1 96.44 127 PHE A CA 1
ATOM 1016 C C . PHE A 1 127 ? -10.547 1.126 12.961 1 96.44 127 PHE A C 1
ATOM 1018 O O . PHE A 1 127 ? -9.953 2.174 12.695 1 96.44 127 PHE A O 1
ATOM 1025 N N . MET A 1 128 ? -10.633 0.097 12.133 1 97.5 128 MET A N 1
ATOM 1026 C CA . MET A 1 128 ? -10.164 0.271 10.766 1 97.5 128 MET A CA 1
ATOM 1027 C C . MET A 1 128 ? -10.812 1.494 10.117 1 97.5 128 MET A C 1
ATOM 1029 O O . MET A 1 128 ? -10.117 2.361 9.586 1 97.5 128 MET A O 1
ATOM 1033 N N . ARG A 1 129 ? -12.133 1.61 10.242 1 96.81 129 ARG A N 1
ATOM 1034 C CA . ARG A 1 129 ? -12.875 2.699 9.609 1 96.81 129 ARG A CA 1
ATOM 1035 C C . ARG A 1 129 ? -12.578 4.031 10.297 1 96.81 129 ARG A C 1
ATOM 1037 O O . ARG A 1 129 ? -12.539 5.074 9.641 1 96.81 129 ARG A O 1
ATOM 1044 N N . ALA A 1 130 ? -12.359 3.967 11.57 1 97.62 130 ALA A N 1
ATOM 1045 C CA . ALA A 1 130 ? -12.039 5.195 12.297 1 97.62 130 ALA A CA 1
ATOM 1046 C C . ALA A 1 130 ? -10.742 5.812 11.789 1 97.62 130 ALA A C 1
ATOM 1048 O O . ALA A 1 130 ? -10.664 7.023 11.578 1 97.62 130 ALA A O 1
ATOM 1049 N N . TYR A 1 131 ? -9.766 4.984 11.586 1 98.62 131 TYR A N 1
ATOM 1050 C CA . TYR A 1 131 ? -8.484 5.48 11.094 1 9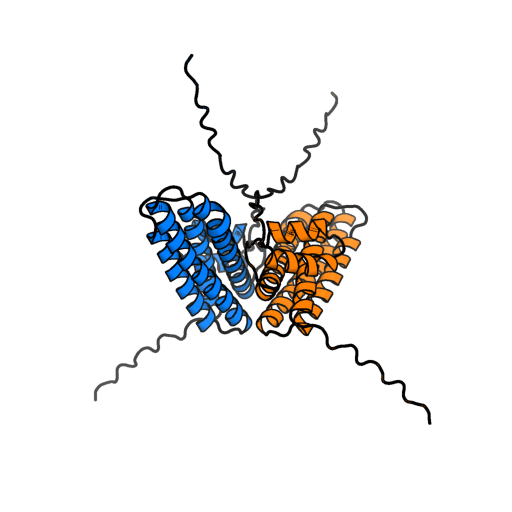8.62 131 TYR A CA 1
ATOM 1051 C C . TYR A 1 131 ? -8.602 5.938 9.641 1 98.62 131 TYR A C 1
ATOM 1053 O O . TYR A 1 131 ? -7.938 6.887 9.227 1 98.62 131 TYR A O 1
ATOM 1061 N N . GLN A 1 132 ? -9.398 5.266 8.859 1 98.44 132 GLN A N 1
ATOM 1062 C CA . GLN A 1 132 ? -9.625 5.688 7.484 1 98.44 132 GLN A CA 1
ATOM 1063 C C . GLN A 1 132 ? -10.352 7.027 7.434 1 98.44 132 GLN A C 1
ATOM 1065 O O . GLN A 1 132 ? -10.062 7.863 6.574 1 98.44 132 GLN A O 1
ATOM 1070 N N . ALA A 1 133 ? -11.219 7.227 8.352 1 97.75 133 ALA A N 1
ATOM 1071 C CA . ALA A 1 133 ? -11.906 8.516 8.438 1 97.75 133 ALA A CA 1
ATOM 1072 C C . ALA A 1 133 ? -10.93 9.633 8.789 1 97.75 133 ALA A C 1
ATOM 1074 O O . ALA A 1 133 ? -11.016 10.734 8.242 1 97.75 133 ALA A O 1
ATOM 1075 N N . LEU A 1 134 ? -10.086 9.312 9.672 1 98.69 134 LEU A N 1
ATOM 1076 C CA . LEU A 1 134 ? -9.062 10.297 10.016 1 98.69 134 LEU A CA 1
ATOM 1077 C C . LEU A 1 134 ? -8.172 10.602 8.82 1 98.69 134 LEU A C 1
ATOM 1079 O O . LEU A 1 134 ? -7.777 11.758 8.617 1 98.69 134 LEU A O 1
ATOM 1083 N N . ALA A 1 135 ? -7.777 9.578 8.086 1 98.69 135 ALA A N 1
ATOM 1084 C CA . ALA A 1 135 ? -7 9.789 6.863 1 98.69 135 ALA A CA 1
ATOM 1085 C C . ALA A 1 135 ? -7.727 10.727 5.902 1 98.69 135 ALA A C 1
ATOM 1087 O O . ALA A 1 135 ? -7.109 11.594 5.285 1 98.69 135 ALA A O 1
ATOM 1088 N N . LEU A 1 136 ? -9.125 10.594 5.738 1 97.69 136 LEU A N 1
ATOM 1089 C CA . LEU A 1 136 ? -9.914 11.43 4.844 1 97.69 136 LEU A CA 1
ATOM 1090 C C . LEU A 1 136 ? -9.859 12.891 5.27 1 97.69 136 LEU A C 1
ATOM 1092 O O . LEU A 1 136 ? -9.805 13.789 4.426 1 97.69 136 LEU A O 1
ATOM 1096 N N . VAL A 1 137 ? -9.789 13.086 6.621 1 98.06 137 VAL A N 1
ATOM 1097 C CA . VAL A 1 137 ? -9.703 14.445 7.137 1 98.06 137 VAL A CA 1
ATOM 1098 C C . VAL A 1 137 ? -8.375 15.07 6.711 1 98.06 137 VAL A C 1
ATOM 1100 O O . VAL A 1 137 ? -8.344 16.219 6.254 1 98.06 137 VAL A O 1
ATOM 1103 N N . ASN A 1 138 ? -7.426 14.32 6.777 1 98.31 138 ASN A N 1
ATOM 1104 C CA . ASN A 1 138 ? -6.105 14.852 6.445 1 98.31 138 ASN A CA 1
ATOM 1105 C C . ASN A 1 138 ? -5.926 15 4.938 1 98.31 138 ASN A C 1
ATOM 1107 O O . ASN A 1 138 ? -5.238 15.914 4.477 1 98.31 138 ASN A O 1
ATOM 1111 N N . ILE A 1 139 ? -6.441 14.156 4.168 1 97.31 139 ILE A N 1
ATOM 1112 C CA . ILE A 1 139 ? -6.441 14.336 2.719 1 97.31 139 ILE A CA 1
ATOM 1113 C C . ILE A 1 139 ? -7.105 15.664 2.367 1 97.31 139 ILE A C 1
ATOM 1115 O O . ILE A 1 139 ? -6.609 16.406 1.514 1 97.31 139 ILE A O 1
ATOM 1119 N N . SER A 1 140 ? -8.25 15.945 3.029 1 95 140 SER A N 1
ATOM 1120 C CA . SER A 1 140 ? -8.953 17.203 2.822 1 95 140 SER A CA 1
ATOM 1121 C C . SER A 1 140 ? -8.109 18.391 3.262 1 95 140 SER A C 1
ATOM 1123 O O . SER A 1 140 ? -8.156 19.453 2.646 1 95 140 SER A O 1
ATOM 1125 N N . MET A 1 141 ? -7.32 18.188 4.371 1 96.12 141 MET A N 1
ATOM 1126 C CA . MET A 1 141 ? -6.445 19.25 4.844 1 96.12 141 MET A CA 1
ATOM 1127 C C . MET A 1 141 ? -5.391 19.594 3.799 1 96.12 141 MET A C 1
ATOM 1129 O O . MET A 1 141 ? -5.082 20.766 3.584 1 96.12 141 MET A O 1
ATOM 1133 N N . CYS A 1 142 ? -4.867 18.594 3.121 1 97.06 142 CYS A N 1
ATOM 1134 C CA . CYS A 1 142 ? -3.934 18.859 2.033 1 97.06 142 CYS A CA 1
ATOM 1135 C C . CYS A 1 142 ? -4.621 19.609 0.899 1 97.06 142 CYS A C 1
ATOM 1137 O O . CYS A 1 142 ? -4.074 20.578 0.369 1 97.06 142 CYS A O 1
ATOM 1139 N N . ARG A 1 143 ? -5.746 19.188 0.518 1 92.31 143 ARG A N 1
ATOM 1140 C CA . ARG A 1 143 ? -6.48 19.828 -0.573 1 92.31 143 ARG A CA 1
ATOM 1141 C C . ARG A 1 143 ? -6.723 21.297 -0.285 1 92.31 143 ARG A C 1
ATOM 1143 O O . ARG A 1 143 ? -6.57 22.141 -1.172 1 92.31 143 ARG A O 1
ATOM 1150 N N . THR A 1 144 ? -7.004 21.609 0.937 1 92.25 144 THR A N 1
ATOM 1151 C CA . THR A 1 144 ? -7.383 22.969 1.302 1 92.25 144 THR A CA 1
ATOM 1152 C C . THR A 1 144 ? -6.148 23.828 1.556 1 92.25 144 THR A C 1
ATOM 1154 O O . THR A 1 144 ? -6.258 25.047 1.746 1 92.25 144 THR A O 1
ATOM 1157 N N . SER A 1 145 ? -5.031 23.25 1.557 1 92.12 145 SER A N 1
ATOM 1158 C CA . SER A 1 145 ? -3.811 24.016 1.779 1 92.12 145 SER A CA 1
ATOM 1159 C C . SER A 1 145 ? -3.438 24.844 0.545 1 92.12 145 SER A C 1
ATOM 1161 O O . SER A 1 145 ? -2.609 25.75 0.622 1 92.12 145 SER A O 1
ATOM 1163 N N . PHE A 1 146 ? -4.086 24.547 -0.548 1 91.88 146 PHE A N 1
ATOM 1164 C CA . PHE A 1 146 ? -3.732 25.219 -1.79 1 91.88 146 PHE A CA 1
ATOM 1165 C C . PHE A 1 146 ? -4.793 26.25 -2.174 1 91.88 146 PHE A C 1
ATOM 1167 O O . PHE A 1 146 ? -5.988 25.953 -2.143 1 91.88 146 PHE A O 1
ATOM 1174 N N . PHE A 1 147 ? -4.332 27.375 -2.562 1 82.94 147 PHE A N 1
ATOM 1175 C CA . PHE A 1 147 ? -5.223 28.438 -3.004 1 82.94 147 PHE A CA 1
ATOM 1176 C C . PHE A 1 147 ? -5.617 28.25 -4.461 1 82.94 147 PHE A C 1
ATOM 1178 O O . PHE A 1 147 ? -6.73 28.594 -4.859 1 82.94 147 PHE A O 1
ATOM 1185 N N . TYR A 1 148 ? -4.703 27.719 -5.246 1 82.44 148 TYR A N 1
ATOM 1186 C CA . TYR A 1 148 ? -4.938 27.422 -6.656 1 82.44 148 TYR A CA 1
ATOM 1187 C C . TYR A 1 148 ? -4.797 25.938 -6.938 1 82.44 148 TYR A C 1
ATOM 1189 O O . TYR A 1 148 ? -4.121 25.219 -6.195 1 82.44 148 TYR A O 1
ATOM 1197 N N . PRO A 1 149 ? -5.453 25.578 -7.961 1 77.81 149 PRO A N 1
ATOM 1198 C CA . PRO A 1 149 ? -5.305 24.172 -8.312 1 77.81 149 PRO A CA 1
ATOM 1199 C C . PRO A 1 149 ? -3.854 23.766 -8.578 1 77.81 149 PRO A C 1
ATOM 1201 O O . PRO A 1 149 ? -3.107 24.531 -9.203 1 77.81 149 PRO A O 1
ATOM 1204 N N . THR A 1 150 ? -3.502 22.734 -7.984 1 81.56 150 THR A N 1
ATOM 1205 C CA . THR A 1 150 ? -2.145 22.203 -8.109 1 81.56 150 THR A CA 1
ATOM 1206 C C . THR A 1 150 ? -2.162 20.781 -8.633 1 81.56 150 THR A C 1
ATOM 1208 O O . THR A 1 150 ? -3.229 20.172 -8.781 1 81.56 150 THR A O 1
ATOM 1211 N N . PRO A 1 151 ? -0.951 20.266 -8.859 1 80.69 151 PRO A N 1
ATOM 1212 C CA . PRO A 1 151 ? -0.847 18.859 -9.258 1 80.69 151 PRO A CA 1
ATOM 1213 C C . PRO A 1 151 ? -1.36 17.906 -8.188 1 80.69 151 PRO A C 1
ATOM 1215 O O . PRO A 1 151 ? -1.629 16.734 -8.477 1 80.69 151 PRO A O 1
ATOM 1218 N N . MET A 1 152 ? -1.624 18.469 -7.016 1 90.81 152 MET A N 1
ATOM 1219 C CA . MET A 1 152 ? -2.057 17.609 -5.914 1 90.81 152 MET A CA 1
ATOM 1220 C C . MET A 1 152 ? -3.543 17.297 -6.023 1 90.81 152 MET A C 1
ATOM 1222 O O . MET A 1 152 ? -4.035 16.375 -5.367 1 90.81 152 MET A O 1
ATOM 1226 N N . VAL A 1 153 ? -4.242 17.938 -6.863 1 86.88 153 VAL A N 1
ATOM 1227 C CA . VAL A 1 153 ? -5.688 17.766 -6.969 1 86.88 153 VAL A CA 1
ATOM 1228 C C . VAL A 1 153 ? -6.008 16.328 -7.355 1 86.88 153 VAL A C 1
ATOM 1230 O O . VAL A 1 153 ? -6.836 15.68 -6.719 1 86.88 153 VAL A O 1
ATOM 1233 N N . TYR A 1 154 ? -5.301 15.82 -8.352 1 83.38 154 TYR A N 1
ATOM 1234 C CA . TYR A 1 154 ? -5.574 14.469 -8.82 1 83.38 154 TYR A CA 1
ATOM 1235 C C . TYR A 1 154 ? -5.141 13.43 -7.789 1 83.38 154 TYR A C 1
ATOM 1237 O O . TYR A 1 154 ? -5.844 12.445 -7.562 1 83.38 154 TYR A O 1
ATOM 1245 N N . ALA A 1 155 ? -3.984 13.688 -7.148 1 90 155 ALA A N 1
ATOM 1246 C CA . ALA A 1 155 ? -3.5 12.773 -6.117 1 90 155 ALA A CA 1
ATOM 1247 C C . ALA A 1 155 ? -4.465 12.711 -4.938 1 90 155 ALA A C 1
ATOM 1249 O O . ALA A 1 155 ? -4.754 11.633 -4.418 1 90 155 ALA A O 1
ATOM 1250 N N . ASN A 1 156 ? -5.004 13.852 -4.582 1 92.06 156 ASN A N 1
ATOM 1251 C CA . ASN A 1 156 ? -5.945 13.922 -3.469 1 92.06 156 ASN A CA 1
ATOM 1252 C C . ASN A 1 156 ? -7.273 13.25 -3.816 1 92.06 156 ASN A C 1
ATOM 1254 O O . ASN A 1 156 ? -7.891 12.617 -2.965 1 92.06 156 ASN A O 1
ATOM 1258 N N . TRP A 1 157 ? -7.656 13.438 -5.016 1 88.38 157 TRP A N 1
ATOM 1259 C CA . TRP A 1 157 ? -8.898 12.828 -5.469 1 88.38 157 TRP A CA 1
ATOM 1260 C C . TRP A 1 157 ? -8.789 11.305 -5.473 1 88.38 157 TRP A C 1
ATOM 1262 O O . TRP A 1 157 ? -9.688 10.609 -4.984 1 88.38 157 TRP A O 1
ATOM 1272 N N . ASN A 1 158 ? -7.734 10.805 -6.008 1 87.88 158 ASN A N 1
ATOM 1273 C CA . ASN A 1 158 ? -7.504 9.367 -6.027 1 87.88 158 ASN A CA 1
ATOM 1274 C C . ASN A 1 158 ? -7.438 8.789 -4.617 1 87.88 158 ASN A C 1
ATOM 1276 O O . ASN A 1 158 ? -7.992 7.723 -4.352 1 87.88 158 ASN A O 1
ATOM 1280 N N . MET A 1 159 ? -6.805 9.531 -3.777 1 93.75 159 MET A N 1
ATOM 1281 C CA . MET A 1 159 ? -6.672 9.102 -2.389 1 93.75 159 MET A CA 1
ATOM 1282 C C . MET A 1 159 ? -8.031 9.062 -1.698 1 93.75 159 MET A C 1
ATOM 1284 O O . MET A 1 159 ? -8.312 8.141 -0.93 1 93.75 159 MET A O 1
ATOM 1288 N N . ARG A 1 160 ? -8.789 10 -1.956 1 94 160 ARG A N 1
ATOM 1289 C CA . ARG A 1 160 ? -10.117 10.062 -1.357 1 94 160 ARG A CA 1
ATOM 1290 C C . ARG A 1 160 ? -10.977 8.891 -1.816 1 94 160 ARG A C 1
ATOM 1292 O O . ARG A 1 160 ? -11.641 8.242 -1.001 1 94 160 ARG A O 1
ATOM 1299 N N . ILE A 1 161 ? -10.938 8.586 -3.061 1 91.5 161 ILE A N 1
ATOM 1300 C CA . ILE A 1 161 ? -11.781 7.535 -3.617 1 91.5 161 ILE A CA 1
ATOM 1301 C C . ILE A 1 161 ? -11.344 6.176 -3.076 1 91.5 161 ILE A C 1
ATOM 1303 O O . ILE A 1 161 ? -12.18 5.371 -2.662 1 91.5 161 ILE A O 1
ATOM 1307 N N . LEU A 1 162 ? -10.008 5.918 -3.014 1 92.88 162 LEU A N 1
ATOM 1308 C CA . LEU A 1 162 ? -9.492 4.652 -2.5 1 92.88 162 LEU A CA 1
ATOM 1309 C C . LEU A 1 162 ? -9.867 4.473 -1.032 1 92.88 162 LEU A C 1
ATOM 1311 O O . LEU A 1 162 ? -10.258 3.377 -0.616 1 92.88 162 LEU A O 1
ATOM 1315 N N . THR A 1 163 ? -9.797 5.539 -0.36 1 95.81 163 THR A N 1
ATOM 1316 C CA . THR A 1 163 ? -10.086 5.488 1.068 1 95.81 163 THR A CA 1
ATOM 1317 C C . THR A 1 163 ? -11.586 5.309 1.309 1 95.81 163 THR A C 1
ATOM 1319 O O . THR A 1 163 ? -11.992 4.555 2.193 1 95.81 163 THR A O 1
ATOM 1322 N N . ASP A 1 164 ? -12.375 5.945 0.502 1 94.81 164 ASP A N 1
ATOM 1323 C CA . ASP A 1 164 ? -13.82 5.773 0.586 1 94.81 164 ASP A CA 1
ATOM 1324 C C . ASP A 1 164 ? -14.227 4.332 0.287 1 94.81 164 ASP A C 1
ATOM 1326 O O . ASP A 1 164 ? -15.07 3.762 0.984 1 94.81 164 ASP A O 1
ATOM 1330 N N . ILE A 1 165 ? -13.695 3.803 -0.753 1 93.69 165 ILE A N 1
ATOM 1331 C CA . ILE A 1 165 ? -14 2.422 -1.11 1 93.69 165 ILE A CA 1
ATOM 1332 C C . ILE A 1 165 ? -13.672 1.502 0.064 1 93.69 165 ILE A C 1
ATOM 1334 O O . ILE A 1 165 ? -14.445 0.603 0.392 1 93.69 165 ILE A O 1
ATOM 1338 N N . ALA A 1 166 ? -12.5 1.739 0.667 1 94.31 166 ALA A N 1
ATOM 1339 C CA . ALA A 1 166 ? -12.07 0.915 1.794 1 94.31 166 ALA A CA 1
ATOM 1340 C C . ALA A 1 166 ? -13.031 1.048 2.971 1 94.31 166 ALA A C 1
ATOM 1342 O O . ALA A 1 166 ? -13.352 0.059 3.633 1 94.31 166 ALA A O 1
ATOM 1343 N N . ILE A 1 167 ? -13.5 2.244 3.248 1 95.75 167 ILE A N 1
ATOM 1344 C CA . ILE A 1 167 ? -14.438 2.5 4.336 1 95.75 167 ILE A CA 1
ATOM 1345 C C . ILE A 1 167 ? -15.742 1.748 4.082 1 95.75 167 ILE A C 1
ATOM 1347 O O . ILE A 1 167 ? -16.25 1.05 4.965 1 95.75 167 ILE A O 1
ATOM 1351 N N . TYR A 1 168 ? -16.234 1.825 2.891 1 94.44 168 TYR A N 1
ATOM 1352 C CA . TYR A 1 168 ? -17.547 1.245 2.607 1 94.44 168 TYR A CA 1
ATOM 1353 C C . TYR A 1 168 ? -17.453 -0.272 2.496 1 94.44 168 TYR A C 1
ATOM 1355 O O . TYR A 1 168 ? -18.391 -0.983 2.869 1 94.44 168 TYR A O 1
ATOM 1363 N N . ALA A 1 169 ? -16.312 -0.731 2.029 1 93.06 169 ALA A N 1
ATOM 1364 C CA . ALA A 1 169 ? -16.109 -2.174 2.092 1 93.06 169 ALA A CA 1
ATOM 1365 C C . ALA A 1 169 ? -16.109 -2.668 3.537 1 93.06 169 ALA A C 1
ATOM 1367 O O . ALA A 1 169 ? -16.672 -3.727 3.836 1 93.06 169 ALA A O 1
ATOM 1368 N N . GLY A 1 170 ? -15.57 -1.854 4.352 1 93.44 170 GLY A N 1
ATOM 1369 C CA . GLY A 1 170 ? -15.57 -2.178 5.77 1 93.44 170 GLY A CA 1
ATOM 1370 C C . GLY A 1 170 ? -16.953 -2.172 6.387 1 93.44 170 GLY A C 1
ATOM 1371 O O . GLY A 1 170 ? -17.25 -2.988 7.262 1 93.44 170 GLY A O 1
ATOM 1372 N N . LYS A 1 171 ? -17.75 -1.3 5.961 1 93.75 171 LYS A N 1
ATOM 1373 C CA . LYS A 1 171 ? -19.125 -1.207 6.465 1 93.75 171 LYS A CA 1
ATOM 1374 C C . LYS A 1 171 ? -19.938 -2.438 6.074 1 93.75 171 LYS A C 1
ATOM 1376 O O . LYS A 1 171 ? -20.797 -2.883 6.836 1 93.75 171 LYS A O 1
ATOM 1381 N N . ILE A 1 172 ? -19.672 -2.908 4.898 1 91.81 172 ILE A N 1
ATOM 1382 C CA . ILE A 1 172 ? -20.391 -4.098 4.434 1 91.81 172 ILE A CA 1
ATOM 1383 C C . ILE A 1 172 ? -19.906 -5.32 5.211 1 91.81 172 ILE A C 1
ATOM 1385 O O . ILE A 1 172 ? -20.688 -6.203 5.543 1 91.81 172 ILE A O 1
ATOM 1389 N N . LEU A 1 173 ? -18.656 -5.355 5.586 1 90.88 173 LEU A N 1
ATOM 1390 C CA . LEU A 1 173 ? -18.078 -6.461 6.34 1 90.88 173 LEU A CA 1
ATOM 1391 C C . LEU A 1 173 ? -18.625 -6.496 7.766 1 90.88 173 LEU A C 1
ATOM 1393 O O . LEU A 1 173 ? -18.844 -7.57 8.328 1 90.88 173 LEU A O 1
ATOM 1397 N N . ALA A 1 174 ? -18.703 -5.41 8.289 1 90.25 174 ALA A N 1
ATOM 1398 C CA . ALA A 1 174 ? -19.219 -5.277 9.648 1 90.25 174 ALA A CA 1
ATOM 1399 C C . ALA A 1 174 ? -20.156 -4.082 9.766 1 90.25 174 ALA A C 1
ATOM 1401 O O . ALA A 1 174 ? -19.75 -2.99 10.156 1 90.25 174 ALA A O 1
ATOM 1402 N N . PRO A 1 175 ? -21.375 -4.453 9.484 1 81.44 175 PRO A N 1
ATOM 1403 C CA . PRO A 1 175 ? -22.328 -3.352 9.578 1 81.44 175 PRO A CA 1
ATOM 1404 C C . PRO A 1 175 ? -22.438 -2.777 10.984 1 81.44 175 PRO A C 1
ATOM 1406 O O . PRO A 1 175 ? -22.344 -3.52 11.969 1 81.44 175 PRO A O 1
ATOM 1409 N N . PRO A 1 176 ? -22.422 -1.52 10.984 1 73.25 176 PRO A N 1
ATOM 1410 C CA . PRO A 1 176 ? -22.578 -0.911 12.305 1 73.25 176 PRO A CA 1
ATOM 1411 C C . PRO A 1 176 ? -23.859 -1.338 13.008 1 73.25 176 PRO A C 1
ATOM 1413 O O . PRO A 1 176 ? -24.828 -1.715 12.352 1 73.25 176 PRO A O 1
ATOM 1416 N N . PRO A 1 177 ? -23.594 -1.506 14.305 1 71.88 177 PRO A N 1
ATOM 1417 C CA . PRO A 1 177 ? -24.812 -1.861 15.039 1 71.88 177 PRO A CA 1
ATOM 1418 C C . PRO A 1 177 ? -25.953 -0.874 14.812 1 71.88 177 PRO A C 1
ATOM 1420 O O . PRO A 1 177 ? -25.703 0.308 14.555 1 71.88 177 PRO A O 1
ATOM 1423 N N . PRO A 1 178 ? -27.094 -1.545 14.578 1 67 178 PRO A N 1
ATOM 1424 C CA . PRO A 1 178 ? -28.25 -0.671 14.383 1 67 178 PRO A CA 1
ATOM 1425 C C . PRO A 1 178 ? -28.391 0.398 15.461 1 67 178 PRO A C 1
ATOM 1427 O O . PRO A 1 178 ? -27.938 0.19 16.594 1 67 178 PRO A O 1
ATOM 1430 N N . LEU A 1 179 ? -28.453 1.479 14.898 1 52.56 179 LEU A N 1
ATOM 1431 C CA . LEU A 1 179 ? -28.703 2.535 15.867 1 52.56 179 LEU A CA 1
ATOM 1432 C C . LEU A 1 179 ? -29.828 2.129 16.828 1 52.56 179 LEU A C 1
ATOM 1434 O O . LEU A 1 179 ? -30.844 1.572 16.406 1 52.56 179 LEU A O 1
ATOM 1438 N N . ARG A 1 180 ? -29.516 1.61 17.922 1 50.81 180 ARG A N 1
ATOM 1439 C CA . ARG A 1 180 ? -30.562 1.363 18.906 1 50.81 180 ARG A CA 1
ATOM 1440 C C . ARG A 1 180 ? -31.609 2.471 18.891 1 50.81 180 ARG A C 1
ATOM 1442 O O . ARG A 1 180 ? -31.281 3.654 18.953 1 50.81 180 ARG A O 1
ATOM 1449 N N . THR A 1 181 ? -32.656 2.168 18.188 1 50.66 181 THR A N 1
ATOM 1450 C CA . THR A 1 181 ? -33.812 3.037 18.375 1 50.66 181 THR A CA 1
ATOM 1451 C C . THR A 1 181 ? -34.031 3.35 19.859 1 50.66 181 THR A C 1
ATOM 1453 O O . THR A 1 181 ? -34.062 2.441 20.688 1 50.66 181 THR A O 1
ATOM 1456 N N . LYS A 1 182 ? -33.75 4.465 20.281 1 46.62 182 LYS A N 1
ATOM 1457 C CA . LYS A 1 182 ? -34.188 4.918 21.609 1 46.62 182 LYS A CA 1
ATOM 1458 C C . LYS A 1 182 ? -35.625 4.465 21.891 1 46.62 182 LYS A C 1
ATOM 1460 O O . LYS A 1 182 ? -36.531 4.742 21.109 1 46.62 182 LYS A O 1
ATOM 1465 N N . THR A 1 183 ? -35.781 3.32 22.391 1 46.69 183 THR A N 1
ATOM 1466 C CA . THR A 1 183 ? -37.125 3.016 22.906 1 46.69 183 THR A CA 1
ATOM 1467 C C . THR A 1 183 ? -37.719 4.223 23.641 1 46.69 183 THR A C 1
ATOM 1469 O O . THR A 1 183 ? -37.125 4.703 24.609 1 46.69 183 THR A O 1
ATOM 1472 N N . LYS A 1 184 ? -38.594 5.117 23.062 1 47.59 184 LYS A N 1
ATOM 1473 C CA . LYS A 1 184 ? -39.438 6.094 23.734 1 47.59 184 LYS A CA 1
ATOM 1474 C C . LYS A 1 184 ? -40 5.539 25.031 1 47.59 184 LYS A C 1
ATOM 1476 O O . LYS A 1 184 ? -40.656 4.504 25.047 1 47.59 184 LYS A O 1
ATOM 1481 N N . LYS A 1 185 ? -39.406 5.758 26.062 1 43.09 185 LYS A N 1
ATOM 1482 C CA . LYS A 1 185 ? -40.031 5.496 27.344 1 43.09 185 LYS A CA 1
ATOM 1483 C C . LYS A 1 185 ? -41.469 5.984 27.359 1 43.09 185 LYS A C 1
ATOM 1485 O O . LYS A 1 185 ? -41.75 7.168 27.141 1 43.09 185 LYS A O 1
ATOM 1490 N N . LYS A 1 186 ? -42.406 5.191 27.109 1 46.66 186 LYS A N 1
ATOM 1491 C CA . LYS A 1 186 ? -43.812 5.438 27.469 1 46.66 186 LYS A CA 1
ATOM 1492 C C . LYS A 1 186 ? -43.906 6.086 28.844 1 46.66 186 LYS A C 1
ATOM 1494 O O . LYS A 1 186 ? -43.5 5.488 29.844 1 46.66 186 LYS A O 1
ATOM 1499 N N . THR A 1 187 ? -43.594 7.453 28.812 1 38.31 187 THR A N 1
ATOM 1500 C CA . THR A 1 187 ? -43.875 8.148 30.062 1 38.31 187 THR A CA 1
ATOM 1501 C C . THR A 1 187 ? -45.156 7.598 30.703 1 38.31 187 THR A C 1
ATOM 1503 O O . THR A 1 187 ? -46.219 7.551 30.062 1 38.31 187 THR A O 1
ATOM 1506 N N . PRO A 1 188 ? -45.031 7.062 31.938 1 44.28 188 PRO A N 1
ATOM 1507 C CA . PRO A 1 188 ? -46.281 6.699 32.594 1 44.28 188 PRO A CA 1
ATOM 1508 C C . PRO A 1 188 ? -47.312 7.824 32.562 1 44.28 188 PRO A C 1
ATOM 1510 O O . PRO A 1 188 ? -46.938 9 32.5 1 44.28 188 PRO A O 1
ATOM 1513 N N . MET B 1 1 ? 1.221 -12.648 -54.562 1 30.97 1 MET B N 1
ATOM 1514 C CA . MET B 1 1 ? 0.478 -11.93 -53.531 1 30.97 1 MET B CA 1
ATOM 1515 C C . MET B 1 1 ? 0.975 -12.305 -52.156 1 30.97 1 MET B C 1
ATOM 1517 O O . MET B 1 1 ? 0.658 -13.383 -51.625 1 30.97 1 MET B O 1
ATOM 1521 N N . THR B 1 2 ? 2.195 -11.984 -51.781 1 39.22 2 THR B N 1
ATOM 1522 C CA . THR B 1 2 ? 3.051 -12.25 -50.625 1 39.22 2 THR B CA 1
ATOM 1523 C C . THR B 1 2 ? 2.465 -11.625 -49.375 1 39.22 2 THR B C 1
ATOM 1525 O O . THR B 1 2 ? 2.16 -10.43 -49.344 1 39.22 2 THR B O 1
ATOM 1528 N N . PHE B 1 3 ? 1.571 -12.391 -48.625 1 40.78 3 PHE B N 1
ATOM 1529 C CA . PHE B 1 3 ? 0.944 -12.148 -47.312 1 40.78 3 PHE B CA 1
ATOM 1530 C C . PHE B 1 3 ? 1.982 -11.742 -46.281 1 40.78 3 PHE B C 1
ATOM 1532 O O . PHE B 1 3 ? 2.791 -12.562 -45.844 1 40.78 3 PHE B O 1
ATOM 1539 N N . VAL B 1 4 ? 2.496 -10.5 -46.344 1 38.62 4 VAL B N 1
ATOM 1540 C CA . VAL B 1 4 ? 3.332 -9.891 -45.344 1 38.62 4 VAL B CA 1
ATOM 1541 C C . VAL B 1 4 ? 2.627 -9.969 -43.969 1 38.62 4 VAL B C 1
ATOM 1543 O O . VAL B 1 4 ? 1.558 -9.383 -43.781 1 38.62 4 VAL B O 1
ATOM 1546 N N . HIS B 1 5 ? 2.615 -11.117 -43.281 1 38.78 5 HIS B N 1
ATOM 1547 C CA . HIS B 1 5 ? 2.279 -11.234 -41.875 1 38.78 5 HIS B CA 1
ATOM 1548 C C . HIS B 1 5 ? 2.988 -10.164 -41.062 1 38.78 5 HIS B C 1
ATOM 1550 O O . HIS B 1 5 ? 4.215 -10.164 -40.938 1 38.78 5 HIS B O 1
ATOM 1556 N N . LEU B 1 6 ? 2.475 -8.945 -41.062 1 35.34 6 LEU B N 1
ATOM 1557 C CA . LEU B 1 6 ? 2.871 -7.918 -40.125 1 35.34 6 LEU B CA 1
ATOM 1558 C C . LEU B 1 6 ? 2.809 -8.445 -38.688 1 35.34 6 LEU B C 1
ATOM 1560 O O . LEU B 1 6 ? 1.726 -8.75 -38.188 1 35.34 6 LEU B O 1
ATOM 1564 N N . LEU B 1 7 ? 3.801 -9.133 -38.219 1 34.75 7 LEU B N 1
ATOM 1565 C CA . LEU B 1 7 ? 4.027 -9.438 -36.812 1 34.75 7 LEU B CA 1
ATOM 1566 C C . LEU B 1 7 ? 3.807 -8.211 -35.938 1 34.75 7 LEU B C 1
ATOM 1568 O O . LEU B 1 7 ? 4.578 -7.25 -36 1 34.75 7 LEU B O 1
ATOM 1572 N N . VAL B 1 8 ? 2.607 -7.805 -35.656 1 32.66 8 VAL B N 1
ATOM 1573 C CA . VAL B 1 8 ? 2.266 -6.852 -34.594 1 32.66 8 VAL B CA 1
ATOM 1574 C C . VAL B 1 8 ? 2.975 -7.23 -33.312 1 32.66 8 VAL B C 1
ATOM 1576 O O . VAL B 1 8 ? 2.652 -8.25 -32.688 1 32.66 8 VAL B O 1
ATOM 1579 N N . SER B 1 9 ? 4.258 -7.023 -33.188 1 30.33 9 SER B N 1
ATOM 1580 C CA . SER B 1 9 ? 4.945 -7.031 -31.891 1 30.33 9 SER B CA 1
ATOM 1581 C C . SER B 1 9 ? 4.18 -6.211 -30.844 1 30.33 9 SER B C 1
ATOM 1583 O O . SER B 1 9 ? 4.098 -4.988 -30.953 1 30.33 9 SER B O 1
ATOM 1585 N N . LEU B 1 10 ? 3.166 -6.801 -30.266 1 31.95 10 LEU B N 1
ATOM 1586 C CA . LEU B 1 10 ? 2.576 -6.246 -29.062 1 31.95 10 LEU B CA 1
ATOM 1587 C C . LEU B 1 10 ? 3.658 -5.84 -28.062 1 31.95 10 LEU B C 1
ATOM 1589 O O . LEU B 1 10 ? 4.273 -6.695 -27.422 1 31.95 10 LEU B O 1
ATOM 1593 N N . LEU B 1 11 ? 4.367 -4.879 -28.344 1 29.25 11 LEU B N 1
ATOM 1594 C CA . LEU B 1 11 ? 5.211 -4.242 -27.344 1 29.25 11 LEU B CA 1
ATOM 1595 C C . LEU B 1 11 ? 4.41 -3.893 -26.094 1 29.25 11 LEU B C 1
ATOM 1597 O O . LEU B 1 11 ? 3.533 -3.025 -26.141 1 29.25 11 LEU B O 1
ATOM 1601 N N . ILE B 1 12 ? 4.191 -4.895 -25.281 1 30.5 12 ILE B N 1
ATOM 1602 C CA . ILE B 1 12 ? 3.76 -4.609 -23.906 1 30.5 12 ILE B CA 1
ATOM 1603 C C . ILE B 1 12 ? 4.52 -3.398 -23.375 1 30.5 12 ILE B C 1
ATOM 1605 O O . ILE B 1 12 ? 5.73 -3.467 -23.156 1 30.5 12 ILE B O 1
ATOM 1609 N N . CYS B 1 13 ? 4.121 -2.279 -23.781 1 27.3 13 CYS B N 1
ATOM 1610 C CA . CYS B 1 13 ? 4.582 -1.052 -23.141 1 27.3 13 CYS B CA 1
AT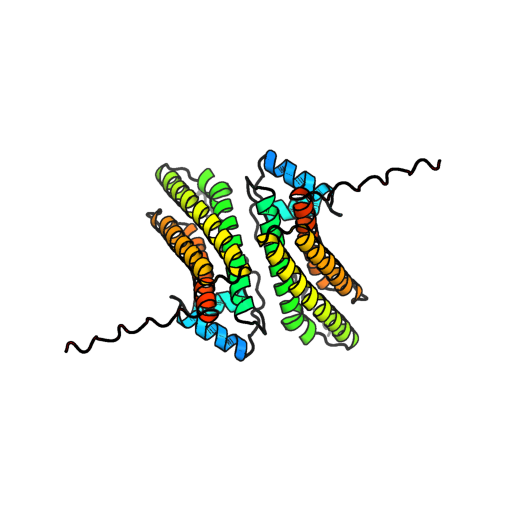OM 1611 C C . CYS B 1 13 ? 4.465 -1.148 -21.625 1 27.3 13 CYS B C 1
ATOM 1613 O O . CYS B 1 13 ? 3.363 -1.062 -21.078 1 27.3 13 CYS B O 1
ATOM 1615 N N . ILE B 1 14 ? 5.387 -1.857 -21.047 1 29.41 14 ILE B N 1
ATOM 1616 C CA . ILE B 1 14 ? 5.613 -1.67 -19.609 1 29.41 14 ILE B CA 1
ATOM 1617 C C . ILE B 1 14 ? 5.641 -0.179 -19.281 1 29.41 14 ILE B C 1
ATOM 1619 O O . ILE B 1 14 ? 6.547 0.542 -19.719 1 29.41 14 ILE B O 1
ATOM 1623 N N . THR B 1 15 ? 4.531 0.413 -19.297 1 28.12 15 THR B N 1
ATOM 1624 C CA . THR B 1 15 ? 4.547 1.759 -18.734 1 28.12 15 THR B CA 1
ATOM 1625 C C . THR B 1 15 ? 5.367 1.8 -17.453 1 28.12 15 THR B C 1
ATOM 1627 O O . THR B 1 15 ? 4.961 1.247 -16.438 1 28.12 15 THR B O 1
ATOM 1630 N N . PHE B 1 16 ? 6.637 1.854 -17.734 1 29 16 PHE B N 1
ATOM 1631 C CA . PHE B 1 16 ? 7.461 2.334 -16.625 1 29 16 PHE B CA 1
ATOM 1632 C C . PHE B 1 16 ? 6.949 3.676 -16.125 1 29 16 PHE B C 1
ATOM 1634 O O . PHE B 1 16 ? 7.086 4.695 -16.797 1 29 16 PHE B O 1
ATOM 1641 N N . THR B 1 17 ? 5.848 3.709 -15.477 1 36.84 17 THR B N 1
ATOM 1642 C CA . THR B 1 17 ? 5.699 4.98 -14.781 1 36.84 17 THR B CA 1
ATOM 1643 C C . THR B 1 17 ? 7.055 5.488 -14.297 1 36.84 17 THR B C 1
ATOM 1645 O O . THR B 1 17 ? 7.828 4.738 -13.695 1 36.84 17 THR B O 1
ATOM 1648 N N . SER B 1 18 ? 7.621 6.316 -15.086 1 37.28 18 SER B N 1
ATOM 1649 C CA . SER B 1 18 ? 8.812 7.008 -14.617 1 37.28 18 SER B CA 1
ATOM 1650 C C . SER B 1 18 ? 8.773 7.211 -13.102 1 37.28 18 SER B C 1
ATOM 1652 O O . SER B 1 18 ? 8.094 8.109 -12.609 1 37.28 18 SER B O 1
ATOM 1654 N N . SER B 1 19 ? 8.789 6.148 -12.453 1 46.72 19 SER B N 1
ATOM 1655 C CA . SER B 1 19 ? 8.977 6.305 -11.016 1 46.72 19 SER B CA 1
ATOM 1656 C C . SER B 1 19 ? 10.141 7.246 -10.711 1 46.72 19 SER B C 1
ATOM 1658 O O . SER B 1 19 ? 11.219 7.121 -11.297 1 46.72 19 SER B O 1
ATOM 1660 N N . ILE B 1 20 ? 9.914 8.5 -10.547 1 50.84 20 ILE B N 1
ATOM 1661 C CA . ILE B 1 20 ? 10.945 9.391 -10.016 1 50.84 20 ILE B CA 1
ATOM 1662 C C . ILE B 1 20 ? 11.82 8.633 -9.023 1 50.84 20 ILE B C 1
ATOM 1664 O O . ILE B 1 20 ? 11.32 8.141 -8 1 50.84 20 ILE B O 1
ATOM 1668 N N . SER B 1 21 ? 12.906 8.227 -9.594 1 59.38 21 SER B N 1
ATOM 1669 C CA . SER B 1 21 ? 13.922 7.637 -8.719 1 59.38 21 SER B CA 1
ATOM 1670 C C . SER B 1 21 ? 14.312 8.602 -7.605 1 59.38 21 SER B C 1
ATOM 1672 O O . SER B 1 21 ? 14.727 9.734 -7.871 1 59.38 21 SER B O 1
ATOM 1674 N N . VAL B 1 22 ? 13.82 8.383 -6.512 1 65.69 22 VAL B N 1
ATOM 1675 C CA . VAL B 1 22 ? 14.234 9.156 -5.344 1 65.69 22 VAL B CA 1
ATOM 1676 C C . VAL B 1 22 ? 15.57 8.633 -4.824 1 65.69 22 VAL B C 1
ATOM 1678 O O . VAL B 1 22 ? 15.789 7.418 -4.781 1 65.69 22 VAL B O 1
ATOM 1681 N N . VAL B 1 23 ? 16.531 9.555 -4.711 1 73.81 23 VAL B N 1
ATOM 1682 C CA . VAL B 1 23 ? 17.797 9.188 -4.102 1 73.81 23 VAL B CA 1
ATOM 1683 C C . VAL B 1 23 ? 17.625 9.047 -2.59 1 73.81 23 VAL B C 1
ATOM 1685 O O . VAL B 1 23 ? 17.344 10.031 -1.899 1 73.81 23 VAL B O 1
ATOM 1688 N N . PRO B 1 24 ? 17.828 7.812 -2.111 1 83.56 24 PRO B N 1
ATOM 1689 C CA . PRO B 1 24 ? 17.703 7.629 -0.665 1 83.56 24 PRO B CA 1
ATOM 1690 C C . PRO B 1 24 ? 18.812 8.32 0.118 1 83.56 24 PRO B C 1
ATOM 1692 O O . PRO B 1 24 ? 19.922 8.492 -0.399 1 83.56 24 PRO B O 1
ATOM 1695 N N . ASP B 1 25 ? 18.469 8.734 1.323 1 84.06 25 ASP B N 1
ATOM 1696 C CA . ASP B 1 25 ? 19.531 9.242 2.201 1 84.06 25 ASP B CA 1
ATOM 1697 C C . ASP B 1 25 ? 20.484 8.125 2.598 1 84.06 25 ASP B C 1
ATOM 1699 O O . ASP B 1 25 ? 20.188 6.941 2.404 1 84.06 25 ASP B O 1
ATOM 1703 N N . PRO B 1 26 ? 21.562 8.5 3.117 1 87.38 26 PRO B N 1
ATOM 1704 C CA . PRO B 1 26 ? 22.594 7.508 3.395 1 87.38 26 PRO B CA 1
ATOM 1705 C C . PRO B 1 26 ? 22.109 6.395 4.32 1 87.38 26 PRO B C 1
ATOM 1707 O O . PRO B 1 26 ? 22.438 5.223 4.102 1 87.38 26 PRO B O 1
ATOM 1710 N N . SER B 1 27 ? 21.406 6.672 5.328 1 87.44 27 SER B N 1
ATOM 1711 C CA . SER B 1 27 ? 20.922 5.66 6.266 1 87.44 27 SER B CA 1
ATOM 1712 C C . SER B 1 27 ? 19.984 4.68 5.582 1 87.44 27 SER B C 1
ATOM 1714 O O . SER B 1 27 ? 20.047 3.473 5.832 1 87.44 27 SER B O 1
ATOM 1716 N N . THR B 1 28 ? 19.172 5.215 4.742 1 88.19 28 THR B N 1
ATOM 1717 C CA . THR B 1 28 ? 18.234 4.383 3.982 1 88.19 28 THR B CA 1
ATOM 1718 C C . THR B 1 28 ? 18.984 3.533 2.961 1 88.19 28 THR B C 1
ATOM 1720 O O . THR B 1 28 ? 18.656 2.365 2.748 1 88.19 28 THR B O 1
ATOM 1723 N N . GLN B 1 29 ? 20 4.113 2.373 1 89.31 29 GLN B N 1
ATOM 1724 C CA . GLN B 1 29 ? 20.797 3.361 1.402 1 89.31 29 GLN B CA 1
ATOM 1725 C C . GLN B 1 29 ? 21.516 2.195 2.068 1 89.31 29 GLN B C 1
ATOM 1727 O O . GLN B 1 29 ? 21.672 1.128 1.471 1 89.31 29 GLN B O 1
ATOM 1732 N N . ASP B 1 30 ? 21.938 2.42 3.195 1 91.31 30 ASP B N 1
ATOM 1733 C CA . ASP B 1 30 ? 22.594 1.348 3.939 1 91.31 30 ASP B CA 1
ATOM 1734 C C . ASP B 1 30 ? 21.625 0.198 4.211 1 91.31 30 ASP B C 1
ATOM 1736 O O . ASP B 1 30 ? 22 -0.972 4.109 1 91.31 30 ASP B O 1
ATOM 1740 N N . LEU B 1 31 ? 20.5 0.554 4.562 1 90.12 31 LEU B N 1
ATOM 1741 C CA . LEU B 1 31 ? 19.484 -0.457 4.805 1 90.12 31 LEU B CA 1
ATOM 1742 C C . LEU B 1 31 ? 19.188 -1.251 3.537 1 90.12 31 LEU B C 1
ATOM 1744 O O . LEU B 1 31 ? 19.062 -2.477 3.582 1 90.12 31 LEU B O 1
ATOM 1748 N N . ILE B 1 32 ? 19.078 -0.525 2.422 1 91.25 32 ILE B N 1
ATOM 1749 C CA . ILE B 1 32 ? 18.812 -1.15 1.129 1 91.25 32 ILE B CA 1
ATOM 1750 C C . ILE B 1 32 ? 19.953 -2.098 0.775 1 91.25 32 ILE B C 1
ATOM 1752 O O . ILE B 1 32 ? 19.719 -3.217 0.313 1 91.25 32 ILE B O 1
ATOM 1756 N N . ASN B 1 33 ? 21.094 -1.679 1.062 1 92.75 33 ASN B N 1
ATOM 1757 C CA . ASN B 1 33 ? 22.25 -2.51 0.786 1 92.75 33 ASN B CA 1
ATOM 1758 C C . ASN B 1 33 ? 22.234 -3.799 1.602 1 92.75 33 ASN B C 1
ATOM 1760 O O . ASN B 1 33 ? 22.547 -4.871 1.086 1 92.75 33 ASN B O 1
ATOM 1764 N N . ARG B 1 34 ? 21.891 -3.664 2.773 1 92.88 34 ARG B N 1
ATOM 1765 C CA . ARG B 1 34 ? 21.828 -4.824 3.654 1 92.88 34 ARG B CA 1
ATOM 1766 C C . ARG B 1 34 ? 20.797 -5.836 3.168 1 92.88 34 ARG B C 1
ATOM 1768 O O . ARG B 1 34 ? 21.047 -7.043 3.213 1 92.88 34 ARG B O 1
ATOM 1775 N N . ILE B 1 35 ? 19.719 -5.359 2.693 1 93.5 35 ILE B N 1
ATOM 1776 C CA . ILE B 1 35 ? 18.672 -6.227 2.186 1 93.5 35 ILE B CA 1
ATOM 1777 C C . ILE B 1 35 ? 19.109 -6.871 0.875 1 93.5 35 ILE B C 1
ATOM 1779 O O . ILE B 1 35 ? 18.984 -8.086 0.702 1 93.5 35 ILE B O 1
ATOM 1783 N N . CYS B 1 36 ? 19.672 -6.051 0.016 1 93.88 36 CYS B N 1
ATOM 1784 C CA . CYS B 1 36 ? 19.875 -6.48 -1.361 1 93.88 36 CYS B CA 1
ATOM 1785 C C . CYS B 1 36 ? 21.109 -7.379 -1.468 1 93.88 36 CYS B C 1
ATOM 1787 O O . CYS B 1 36 ? 21.219 -8.172 -2.402 1 93.88 36 CYS B O 1
ATOM 1789 N N . LYS B 1 37 ? 21.953 -7.293 -0.558 1 94 37 LYS B N 1
ATOM 1790 C CA . LYS B 1 37 ? 23.125 -8.18 -0.535 1 94 37 LYS B CA 1
ATOM 1791 C C . LYS B 1 37 ? 22.688 -9.633 -0.367 1 94 37 LYS B C 1
ATOM 1793 O O . LYS B 1 37 ? 23.422 -10.547 -0.747 1 94 37 LYS B O 1
ATOM 1798 N N . GLN B 1 38 ? 21.484 -9.836 0.143 1 90.44 38 GLN B N 1
ATOM 1799 C CA . GLN B 1 38 ? 21 -11.18 0.418 1 90.44 38 GLN B CA 1
ATOM 1800 C C . GLN B 1 38 ? 20.203 -11.727 -0.763 1 90.44 38 GLN B C 1
ATOM 1802 O O . GLN B 1 38 ? 19.797 -12.883 -0.76 1 90.44 38 GLN B O 1
ATOM 1807 N N . THR B 1 39 ? 19.938 -10.922 -1.761 1 89.25 39 THR B N 1
ATOM 1808 C CA . THR B 1 39 ? 19.125 -11.336 -2.898 1 89.25 39 THR B CA 1
ATOM 1809 C C . THR B 1 39 ? 20.016 -11.812 -4.047 1 89.25 39 THR B C 1
ATOM 1811 O O . THR B 1 39 ? 21.219 -11.555 -4.059 1 89.25 39 THR B O 1
ATOM 1814 N N . ILE B 1 40 ? 19.375 -12.523 -5.008 1 82.94 40 ILE B N 1
ATOM 1815 C CA . ILE B 1 40 ? 20.094 -13.094 -6.137 1 82.94 40 ILE B CA 1
ATOM 1816 C C . ILE B 1 40 ? 20.609 -11.977 -7.047 1 82.94 40 ILE B C 1
ATOM 1818 O O . ILE B 1 40 ? 21.672 -12.102 -7.66 1 82.94 40 ILE B O 1
ATOM 1822 N N . ASP B 1 41 ? 19.938 -10.867 -7.141 1 87.81 41 ASP B N 1
ATOM 1823 C CA . ASP B 1 41 ? 20.281 -9.75 -8.023 1 87.81 41 ASP B CA 1
ATOM 1824 C C . ASP B 1 41 ? 20.266 -8.422 -7.273 1 87.81 41 ASP B C 1
ATOM 1826 O O . ASP B 1 41 ? 19.219 -7.781 -7.168 1 87.81 41 ASP B O 1
ATOM 1830 N N . PHE B 1 42 ? 21.5 -7.961 -7.012 1 91.25 42 PHE B N 1
ATOM 1831 C CA . PHE B 1 42 ? 21.656 -6.746 -6.215 1 91.25 42 PHE B CA 1
ATOM 1832 C C . PHE B 1 42 ? 21.109 -5.535 -6.965 1 91.25 42 PHE B C 1
ATOM 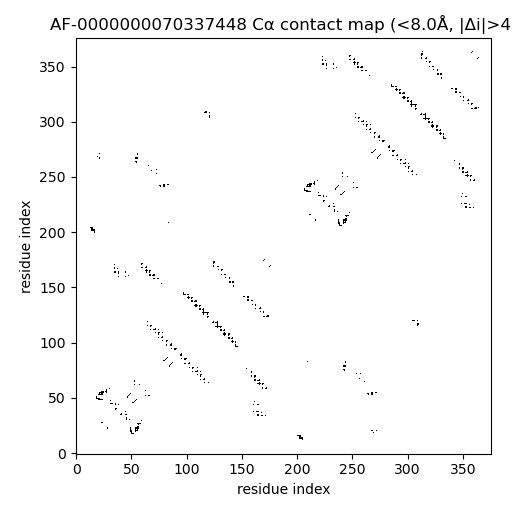1834 O O . PHE B 1 42 ? 20.406 -4.711 -6.387 1 91.25 42 PHE B O 1
ATOM 1841 N N . GLN B 1 43 ? 21.484 -5.477 -8.203 1 89.19 43 GLN B N 1
ATOM 1842 C CA . GLN B 1 43 ? 21.125 -4.293 -8.984 1 89.19 43 GLN B CA 1
ATOM 1843 C C . GLN B 1 43 ? 19.625 -4.207 -9.195 1 89.19 43 GLN B C 1
ATOM 1845 O O . GLN B 1 43 ? 19.031 -3.131 -9.094 1 89.19 43 GLN B O 1
ATOM 1850 N N . PHE B 1 44 ? 19.078 -5.285 -9.453 1 87.25 44 PHE B N 1
ATOM 1851 C CA . PHE B 1 44 ? 17.641 -5.309 -9.664 1 87.25 44 PHE B CA 1
ATOM 1852 C C . PHE B 1 44 ? 16.891 -5.047 -8.359 1 87.25 44 PHE B C 1
ATOM 1854 O O . PHE B 1 44 ? 15.891 -4.336 -8.352 1 87.25 44 PHE B O 1
ATOM 1861 N N . CYS B 1 45 ? 17.391 -5.609 -7.309 1 89 45 CYS B N 1
ATOM 1862 C CA . CYS B 1 45 ? 16.828 -5.352 -5.984 1 89 45 CYS B CA 1
ATOM 1863 C C . CYS B 1 45 ? 16.891 -3.869 -5.645 1 89 45 CYS B C 1
ATOM 1865 O O . CYS B 1 45 ? 15.891 -3.281 -5.23 1 89 45 CYS B O 1
ATOM 1867 N N . ASN B 1 46 ? 18.047 -3.35 -5.84 1 88.56 46 ASN B N 1
ATOM 1868 C CA . ASN B 1 46 ? 18.25 -1.933 -5.547 1 88.56 46 ASN B CA 1
ATOM 1869 C C . ASN B 1 46 ? 17.297 -1.058 -6.371 1 88.56 46 ASN B C 1
ATOM 1871 O O . ASN B 1 46 ? 16.703 -0.122 -5.844 1 88.56 46 ASN B O 1
ATOM 1875 N N . LYS B 1 47 ? 17.172 -1.37 -7.562 1 85.12 47 LYS B N 1
ATOM 1876 C CA . LYS B 1 47 ? 16.297 -0.621 -8.453 1 85.12 47 LYS B CA 1
ATOM 1877 C C . LYS B 1 47 ? 14.828 -0.771 -8.039 1 85.12 47 LYS B C 1
ATOM 1879 O O . LYS B 1 47 ? 14.062 0.193 -8.086 1 85.12 47 LYS B O 1
ATOM 1884 N N . THR B 1 48 ? 14.461 -1.96 -7.641 1 83.62 48 THR B N 1
ATOM 1885 C CA . THR B 1 48 ? 13.086 -2.227 -7.234 1 83.62 48 THR B CA 1
ATOM 1886 C C . THR B 1 48 ? 12.719 -1.417 -5.996 1 83.62 48 THR B C 1
ATOM 1888 O O . THR B 1 48 ? 11.648 -0.818 -5.934 1 83.62 48 THR B O 1
ATOM 1891 N N . ILE B 1 49 ? 13.609 -1.365 -5.074 1 84.5 49 ILE B N 1
ATOM 1892 C CA . ILE B 1 49 ? 13.32 -0.646 -3.84 1 84.5 49 ILE B CA 1
ATOM 1893 C C . ILE B 1 49 ? 13.289 0.856 -4.109 1 84.5 49 ILE B C 1
ATOM 1895 O O . ILE B 1 49 ? 12.383 1.558 -3.664 1 84.5 49 ILE B O 1
ATOM 1899 N N . THR B 1 50 ? 14.203 1.281 -4.852 1 81.56 50 THR B N 1
ATOM 1900 C CA . THR B 1 50 ? 14.344 2.723 -5.031 1 81.56 50 THR B CA 1
ATOM 1901 C C . THR B 1 50 ? 13.273 3.256 -5.984 1 81.56 50 THR B C 1
ATOM 1903 O O . THR B 1 50 ? 12.93 4.438 -5.93 1 81.56 50 THR B O 1
ATOM 1906 N N . SER B 1 51 ? 12.734 2.344 -6.785 1 75.31 51 SER B N 1
ATOM 1907 C CA . SER B 1 51 ? 11.711 2.795 -7.727 1 75.31 51 SER B CA 1
ATOM 1908 C C . SER B 1 51 ? 10.312 2.58 -7.172 1 75.31 51 SER B C 1
ATOM 1910 O O . SER B 1 51 ? 9.383 3.324 -7.5 1 75.31 51 SER B O 1
ATOM 1912 N N . GLN B 1 52 ? 10.266 1.582 -6.352 1 67.19 52 GLN B N 1
ATOM 1913 C CA . GLN B 1 52 ? 8.914 1.183 -5.977 1 67.19 52 GLN B CA 1
ATOM 1914 C C . GLN B 1 52 ? 8.648 1.451 -4.5 1 67.19 52 GLN B C 1
ATOM 1916 O O . GLN B 1 52 ? 7.496 1.577 -4.082 1 67.19 52 GLN B O 1
ATOM 1921 N N . LEU B 1 53 ? 9.664 1.485 -3.811 1 64 53 LEU B N 1
ATOM 1922 C CA . LEU B 1 53 ? 9.453 1.508 -2.367 1 64 53 LEU B CA 1
ATOM 1923 C C . LEU B 1 53 ? 10.078 2.752 -1.745 1 64 53 LEU B C 1
ATOM 1925 O O . LEU B 1 53 ? 9.984 2.961 -0.534 1 64 53 LEU B O 1
ATOM 1929 N N . ILE B 1 54 ? 10.328 3.777 -2.656 1 58.16 54 ILE B N 1
ATOM 1930 C CA . ILE B 1 54 ? 11.234 4.918 -2.717 1 58.16 54 ILE B CA 1
ATOM 1931 C C . ILE B 1 54 ? 10.914 5.895 -1.588 1 58.16 54 ILE B C 1
ATOM 1933 O O . ILE B 1 54 ? 9.75 6.277 -1.401 1 58.16 54 ILE B O 1
ATOM 1937 N N . ARG B 1 55 ? 11.383 5.766 -0.451 1 65.19 55 ARG B N 1
ATOM 1938 C CA . ARG B 1 55 ? 11.336 7.035 0.266 1 65.19 55 ARG B CA 1
ATOM 1939 C C . ARG B 1 55 ? 12.742 7.586 0.497 1 65.19 55 ARG B C 1
ATOM 1941 O O . ARG B 1 55 ? 13.719 6.832 0.494 1 65.19 55 ARG B O 1
ATOM 1948 N N . ARG B 1 56 ? 12.875 8.812 0.378 1 69.75 56 ARG B N 1
ATOM 1949 C CA . ARG B 1 56 ? 14.141 9.406 0.805 1 69.75 56 ARG B CA 1
ATOM 1950 C C . ARG B 1 56 ? 14.578 8.844 2.156 1 69.75 56 ARG B C 1
ATOM 1952 O O . ARG B 1 56 ? 15.742 8.484 2.338 1 69.75 56 ARG B O 1
ATOM 1959 N N . ARG B 1 57 ? 13.586 8.797 3 1 77.44 57 ARG B N 1
ATOM 1960 C CA . ARG B 1 57 ? 13.797 8.227 4.328 1 77.44 57 ARG B CA 1
ATOM 1961 C C . ARG B 1 57 ? 12.75 7.164 4.641 1 77.44 57 ARG B C 1
ATOM 1963 O O . ARG B 1 57 ? 11.555 7.383 4.441 1 77.44 57 ARG B O 1
ATOM 1970 N N . THR B 1 58 ? 13.312 5.98 4.879 1 84.06 58 THR B N 1
ATOM 1971 C CA . THR B 1 58 ? 12.406 4.891 5.227 1 84.06 58 THR B CA 1
ATOM 1972 C C . THR B 1 58 ? 13.008 4.016 6.324 1 84.06 58 THR B C 1
ATOM 1974 O O . THR B 1 58 ? 14.195 4.121 6.625 1 84.06 58 THR B O 1
ATOM 1977 N N . SER B 1 59 ? 12.164 3.355 7.059 1 88.44 59 SER B N 1
ATOM 1978 C CA . SER B 1 59 ? 12.594 2.42 8.094 1 88.44 59 SER B CA 1
ATOM 1979 C C . SER B 1 59 ? 12.477 0.977 7.613 1 88.44 59 SER B C 1
ATOM 1981 O O . SER B 1 59 ? 11.773 0.694 6.641 1 88.44 59 SER B O 1
ATOM 1983 N N . ILE B 1 60 ? 13.148 0.081 8.328 1 90.94 60 ILE B N 1
ATOM 1984 C CA . ILE B 1 60 ? 13.102 -1.34 7.996 1 90.94 60 ILE B CA 1
ATOM 1985 C C . ILE B 1 60 ? 11.672 -1.857 8.133 1 90.94 60 ILE B C 1
ATOM 1987 O O . ILE B 1 60 ? 11.242 -2.717 7.363 1 90.94 60 ILE B O 1
ATOM 1991 N N . LYS B 1 61 ? 10.961 -1.311 9.102 1 91.62 61 LYS B N 1
ATOM 1992 C CA . LYS B 1 61 ? 9.57 -1.698 9.305 1 91.62 61 LYS B CA 1
ATOM 1993 C C . LYS B 1 61 ? 8.703 -1.291 8.117 1 91.62 61 LYS B C 1
ATOM 1995 O O . LYS B 1 61 ? 7.867 -2.068 7.656 1 91.62 61 LYS B O 1
ATOM 2000 N N . THR B 1 62 ? 8.984 -0.159 7.676 1 90.81 62 THR B N 1
ATOM 2001 C CA . THR B 1 62 ? 8.227 0.352 6.539 1 90.81 62 THR B CA 1
ATOM 2002 C C . THR B 1 62 ? 8.547 -0.435 5.273 1 90.81 62 THR B C 1
ATOM 2004 O O . THR B 1 62 ? 7.656 -0.761 4.492 1 90.81 62 THR B O 1
ATOM 2007 N N . ILE B 1 63 ? 9.789 -0.708 5.051 1 90.75 63 ILE B N 1
ATOM 2008 C CA . ILE B 1 63 ? 10.188 -1.485 3.883 1 90.75 63 ILE B CA 1
ATOM 2009 C C . ILE B 1 63 ? 9.523 -2.861 3.926 1 90.75 63 ILE B C 1
ATOM 2011 O O . ILE B 1 63 ? 9.023 -3.348 2.908 1 90.75 63 ILE B O 1
ATOM 2015 N N . ALA B 1 64 ? 9.484 -3.475 5.098 1 93.25 64 ALA B N 1
ATOM 2016 C CA . ALA B 1 64 ? 8.875 -4.793 5.258 1 93.25 64 ALA B CA 1
ATOM 2017 C C . ALA B 1 64 ? 7.387 -4.754 4.934 1 93.25 64 ALA B C 1
ATOM 2019 O O . ALA B 1 64 ? 6.879 -5.625 4.227 1 93.25 64 ALA B O 1
ATOM 2020 N N . LYS B 1 65 ? 6.75 -3.762 5.402 1 93.94 65 LYS B N 1
ATOM 2021 C CA . LYS B 1 65 ? 5.312 -3.637 5.188 1 93.94 65 LYS B CA 1
ATOM 2022 C C . LYS B 1 65 ? 5 -3.324 3.729 1 93.94 65 LYS B C 1
ATOM 2024 O O . LYS B 1 65 ? 4.102 -3.932 3.139 1 93.94 65 LYS B O 1
ATOM 2029 N N . LEU B 1 66 ? 5.703 -2.426 3.213 1 93.06 66 LEU B N 1
ATOM 2030 C CA . LEU B 1 66 ? 5.453 -1.985 1.844 1 93.06 66 LEU B CA 1
ATOM 2031 C C . LEU B 1 66 ? 5.723 -3.113 0.853 1 93.06 66 LEU B C 1
ATOM 2033 O O . LEU B 1 66 ? 4.941 -3.326 -0.078 1 93.06 66 LEU B O 1
ATOM 2037 N N . THR B 1 67 ? 6.812 -3.752 1.033 1 93.31 67 THR B N 1
ATOM 2038 C CA . THR B 1 67 ? 7.16 -4.816 0.101 1 93.31 67 THR B CA 1
ATOM 2039 C C . THR B 1 67 ? 6.184 -5.984 0.221 1 93.31 67 THR B C 1
ATOM 2041 O O . THR B 1 67 ? 5.812 -6.594 -0.783 1 93.31 67 THR B O 1
ATOM 2044 N N . ALA B 1 68 ? 5.758 -6.266 1.419 1 95.44 68 ALA B N 1
ATOM 2045 C CA . ALA B 1 68 ? 4.777 -7.328 1.614 1 95.44 68 ALA B CA 1
ATOM 2046 C C . ALA B 1 68 ? 3.449 -6.98 0.952 1 95.44 68 ALA B C 1
ATOM 2048 O O . ALA B 1 68 ? 2.832 -7.824 0.299 1 95.44 68 ALA B O 1
ATOM 2049 N N . ALA B 1 69 ? 3.055 -5.797 1.133 1 94.69 69 ALA B N 1
ATOM 2050 C CA . ALA B 1 69 ? 1.797 -5.348 0.544 1 94.69 69 ALA B CA 1
ATOM 2051 C C . ALA B 1 69 ? 1.876 -5.336 -0.98 1 94.69 69 ALA B C 1
ATOM 2053 O O . ALA B 1 69 ? 0.949 -5.785 -1.659 1 94.69 69 ALA B O 1
ATOM 2054 N N . LYS B 1 70 ? 2.898 -4.844 -1.508 1 93.25 70 LYS B N 1
ATOM 2055 C CA . LYS B 1 70 ? 3.07 -4.781 -2.957 1 93.25 70 LYS B CA 1
ATOM 2056 C C . LYS B 1 70 ? 3.17 -6.18 -3.559 1 93.25 70 LYS B C 1
ATOM 2058 O O . LYS B 1 70 ? 2.672 -6.426 -4.66 1 93.25 70 LYS B O 1
ATOM 2063 N N . ALA B 1 71 ? 3.918 -7.055 -2.852 1 94.75 71 ALA B N 1
ATOM 2064 C CA . ALA B 1 71 ? 3.996 -8.438 -3.312 1 94.75 71 ALA B CA 1
ATOM 2065 C C . ALA B 1 71 ? 2.609 -9.07 -3.393 1 94.75 71 ALA B C 1
ATOM 2067 O O . ALA B 1 71 ? 2.289 -9.758 -4.363 1 94.75 71 ALA B O 1
ATOM 2068 N N . TRP B 1 72 ? 1.803 -8.852 -2.43 1 96.19 72 TRP B N 1
ATOM 2069 C CA . TRP B 1 72 ? 0.469 -9.445 -2.395 1 96.19 72 TRP B CA 1
ATOM 2070 C C . TRP B 1 72 ? -0.408 -8.875 -3.506 1 96.19 72 TRP B C 1
ATOM 2072 O O . TRP B 1 72 ? -1.09 -9.625 -4.211 1 96.19 72 TRP B O 1
ATOM 2082 N N . ILE B 1 73 ? -0.327 -7.629 -3.668 1 91.62 73 ILE B N 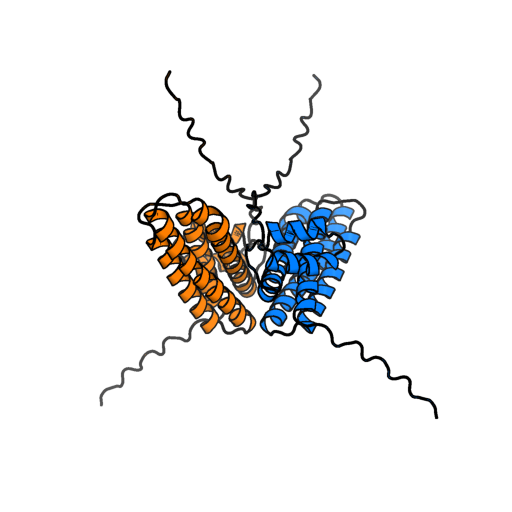1
ATOM 2083 C CA . ILE B 1 73 ? -1.111 -6.977 -4.711 1 91.62 73 ILE B CA 1
ATOM 2084 C C . ILE B 1 73 ? -0.673 -7.488 -6.082 1 91.62 73 ILE B C 1
ATOM 2086 O O . ILE B 1 73 ? -1.51 -7.766 -6.945 1 91.62 73 ILE B O 1
ATOM 2090 N N . ASN B 1 74 ? 0.576 -7.586 -6.227 1 91.31 74 ASN B N 1
ATOM 2091 C CA . ASN B 1 74 ? 1.104 -8.102 -7.484 1 91.31 74 ASN B CA 1
ATOM 2092 C C . ASN B 1 74 ? 0.663 -9.539 -7.73 1 91.31 74 ASN B C 1
ATOM 2094 O O . ASN B 1 74 ? 0.459 -9.945 -8.875 1 91.31 74 ASN B O 1
ATOM 2098 N N . ALA B 1 75 ? 0.599 -10.312 -6.676 1 94.62 75 ALA B N 1
ATOM 2099 C CA . ALA B 1 75 ? 0.123 -11.688 -6.805 1 94.62 75 ALA B CA 1
ATOM 2100 C C . ALA B 1 75 ? -1.314 -11.727 -7.312 1 94.62 75 ALA B C 1
ATOM 2102 O O . ALA B 1 75 ? -1.648 -12.531 -8.18 1 94.62 75 ALA B O 1
ATOM 2103 N N . ILE B 1 76 ? -2.107 -10.859 -6.789 1 91.62 76 ILE B N 1
ATOM 2104 C CA . ILE B 1 76 ? -3.51 -10.789 -7.188 1 91.62 76 ILE B CA 1
ATOM 2105 C C . ILE B 1 76 ? -3.609 -10.352 -8.648 1 91.62 76 ILE B C 1
ATOM 2107 O O . ILE B 1 76 ? -4.375 -10.93 -9.422 1 91.62 76 ILE B O 1
ATOM 2111 N N . GLU B 1 77 ? -2.842 -9.406 -8.992 1 87.5 77 GLU B N 1
ATOM 2112 C CA . GLU B 1 77 ? -2.867 -8.906 -10.367 1 87.5 77 GLU B CA 1
ATOM 2113 C C . GLU B 1 77 ? -2.385 -9.969 -11.344 1 87.5 77 GLU B C 1
ATOM 2115 O O . GLU B 1 77 ? -2.922 -10.094 -12.453 1 87.5 77 GLU B O 1
ATOM 2120 N N . THR B 1 78 ? -1.383 -10.641 -10.945 1 91.81 78 THR B N 1
ATOM 2121 C CA . THR B 1 78 ? -0.86 -11.711 -11.781 1 91.81 78 THR B CA 1
ATOM 2122 C C . THR B 1 78 ? -1.905 -12.812 -11.977 1 91.81 78 THR B C 1
ATOM 2124 O O . THR B 1 78 ? -2.107 -13.297 -13.086 1 91.81 78 THR B O 1
ATOM 2127 N N . LEU B 1 79 ? -2.545 -13.18 -10.898 1 92.31 79 LEU B N 1
ATOM 2128 C CA . LEU B 1 79 ? -3.598 -14.188 -10.945 1 92.31 79 LEU B CA 1
ATOM 2129 C C . LEU B 1 79 ? -4.742 -13.734 -11.852 1 92.31 79 LEU B C 1
ATOM 2131 O O . LEU B 1 79 ? -5.266 -14.523 -12.641 1 92.31 79 LEU B O 1
ATOM 2135 N N . ASP B 1 80 ? -5.059 -12.523 -11.758 1 87.31 80 ASP B N 1
ATOM 2136 C CA . ASP B 1 80 ? -6.133 -11.969 -12.578 1 87.31 80 ASP B CA 1
ATOM 2137 C C . ASP B 1 80 ? -5.766 -11.992 -14.062 1 87.31 80 ASP B C 1
ATOM 2139 O O . ASP B 1 80 ? -6.621 -12.234 -14.914 1 87.31 80 ASP B O 1
ATOM 2143 N N . ASN B 1 81 ? -4.59 -11.672 -14.336 1 87.88 81 ASN B N 1
ATOM 2144 C CA . ASN B 1 81 ? -4.121 -11.719 -15.719 1 87.88 81 ASN B CA 1
ATOM 2145 C C . ASN B 1 81 ? -4.176 -13.141 -16.281 1 87.88 81 ASN B C 1
ATOM 2147 O O . ASN B 1 81 ? -4.543 -13.336 -17.438 1 87.88 81 ASN B O 1
ATOM 2151 N N . ILE B 1 82 ? -3.775 -14.07 -15.43 1 92.25 82 ILE B N 1
ATOM 2152 C CA . ILE B 1 82 ? -3.822 -15.469 -15.844 1 92.25 82 ILE B CA 1
ATOM 2153 C C . ILE B 1 82 ? -5.266 -15.875 -16.141 1 92.25 82 ILE B C 1
ATOM 2155 O O . ILE B 1 82 ? -5.562 -16.422 -17.203 1 92.25 82 ILE B O 1
ATOM 2159 N N . GLU B 1 83 ? -6.156 -15.531 -15.258 1 89.81 83 GLU B N 1
ATOM 2160 C CA . GLU B 1 83 ? -7.539 -15.984 -15.328 1 89.81 83 GLU B CA 1
ATOM 2161 C C . GLU B 1 83 ? -8.32 -15.195 -16.375 1 89.81 83 GLU B C 1
ATOM 2163 O O . GLU B 1 83 ? -9.211 -15.742 -17.031 1 89.81 83 GLU B O 1
ATOM 2168 N N . GLY B 1 84 ? -7.953 -14.008 -16.562 1 85.19 84 GLY B N 1
ATOM 2169 C CA . GLY B 1 84 ? -8.758 -13.133 -17.391 1 85.19 84 GLY B CA 1
ATOM 2170 C C . GLY B 1 84 ? -8.234 -13.008 -18.812 1 85.19 84 GLY B C 1
ATOM 2171 O O . GLY B 1 84 ? -8.992 -12.688 -19.734 1 85.19 84 GLY B O 1
ATOM 2172 N N . SER B 1 85 ? -7.02 -13.258 -18.969 1 87.44 85 SER B N 1
ATOM 2173 C CA . SER B 1 85 ? -6.445 -12.961 -20.266 1 87.44 85 SER B CA 1
ATOM 2174 C C . SER B 1 85 ? -5.66 -14.148 -20.812 1 87.44 85 SER B C 1
ATOM 2176 O O . SER B 1 85 ? -5.973 -14.672 -21.891 1 87.44 85 SER B O 1
ATOM 2178 N N . LEU B 1 86 ? -4.766 -14.664 -20.062 1 91 86 LEU B N 1
ATOM 2179 C CA . LEU B 1 86 ? -3.803 -15.625 -20.594 1 91 86 LEU B CA 1
ATOM 2180 C C . LEU B 1 86 ? -4.445 -16.984 -20.797 1 91 86 LEU B C 1
ATOM 2182 O O . LEU B 1 86 ? -4.305 -17.594 -21.859 1 91 86 LEU B O 1
ATOM 2186 N N . LEU B 1 87 ? -5.176 -17.422 -19.812 1 91.94 87 LEU B N 1
ATOM 2187 C CA . LEU B 1 87 ? -5.785 -18.734 -19.875 1 91.94 87 LEU B CA 1
ATOM 2188 C C . LEU B 1 87 ? -6.895 -18.781 -20.922 1 91.94 87 LEU B C 1
ATOM 2190 O O . LEU B 1 87 ? -6.941 -19.688 -21.75 1 91.94 87 LEU B O 1
ATOM 2194 N N . PRO B 1 88 ? -7.777 -17.797 -20.969 1 89.62 88 PRO B N 1
ATOM 2195 C CA . PRO B 1 88 ? -8.828 -17.812 -21.984 1 89.62 88 PRO B CA 1
ATOM 2196 C C . PRO B 1 88 ? -8.281 -17.672 -23.406 1 89.62 88 PRO B C 1
ATOM 2198 O O . PRO B 1 88 ? -8.898 -18.156 -24.359 1 89.62 88 PRO B O 1
ATOM 2201 N N . LYS B 1 89 ? -7.145 -17.125 -23.625 1 90.88 89 LYS B N 1
ATOM 2202 C CA . LYS B 1 89 ? -6.586 -16.875 -24.953 1 90.88 89 LYS B CA 1
ATOM 2203 C C . LYS B 1 89 ? -5.695 -18.031 -25.406 1 90.88 89 LYS B C 1
ATOM 2205 O O . LYS B 1 89 ? -5.289 -18.094 -26.578 1 90.88 89 LYS B O 1
ATOM 2210 N N . ALA B 1 90 ? -5.391 -18.906 -24.422 1 91.88 90 ALA B N 1
ATOM 2211 C CA . ALA B 1 90 ? -4.574 -20.062 -24.797 1 91.88 90 ALA B CA 1
ATOM 2212 C C . ALA B 1 90 ? -5.309 -20.969 -25.781 1 91.88 90 ALA B C 1
ATOM 2214 O O . ALA B 1 90 ? -6.461 -21.344 -25.547 1 91.88 90 ALA B O 1
ATOM 2215 N N . LYS B 1 91 ? -4.68 -21.25 -26.875 1 90.88 91 LYS B N 1
ATOM 2216 C CA . LYS B 1 91 ? -5.352 -21.953 -27.969 1 90.88 91 LYS B CA 1
ATOM 2217 C C . LYS B 1 91 ? -5.066 -23.453 -27.906 1 90.88 91 LYS B C 1
ATOM 2219 O O . LYS B 1 91 ? -5.965 -24.266 -28.125 1 90.88 91 LYS B O 1
ATOM 2224 N N . ASP B 1 92 ? -3.812 -23.875 -27.656 1 92.38 92 ASP B N 1
ATOM 2225 C CA . ASP B 1 92 ? -3.453 -25.281 -27.672 1 92.38 92 ASP B CA 1
ATOM 2226 C C . ASP B 1 92 ? -3.549 -25.875 -26.266 1 92.38 92 ASP B C 1
ATOM 2228 O O . ASP B 1 92 ? -3.521 -25.156 -25.281 1 92.38 92 ASP B O 1
ATOM 2232 N N . ARG B 1 93 ? -3.73 -27.156 -26.281 1 94.31 93 ARG B N 1
ATOM 2233 C CA . ARG B 1 93 ? -3.932 -27.906 -25.047 1 94.31 93 ARG B CA 1
ATOM 2234 C C . ARG B 1 93 ? -2.746 -27.75 -24.094 1 94.31 93 ARG B C 1
ATOM 2236 O O . ARG B 1 93 ? -2.924 -27.594 -22.891 1 94.31 93 ARG B O 1
ATOM 2243 N N . ARG B 1 94 ? -1.569 -27.75 -24.625 1 93.12 94 ARG B N 1
ATOM 2244 C CA . ARG B 1 94 ? -0.365 -27.641 -23.797 1 93.12 94 ARG B CA 1
ATOM 2245 C C . ARG B 1 94 ? -0.333 -26.297 -23.062 1 93.12 94 ARG B C 1
ATOM 2247 O O . ARG B 1 94 ? -0.123 -26.266 -21.844 1 93.12 94 ARG B O 1
ATOM 2254 N N . SER B 1 95 ? -0.569 -25.297 -23.812 1 93.19 95 SER B N 1
ATOM 2255 C CA . SER B 1 95 ? -0.58 -23.953 -23.203 1 93.19 95 SER B CA 1
ATOM 2256 C C . SER B 1 95 ? -1.67 -23.828 -22.156 1 93.19 95 SER B C 1
ATOM 2258 O O . SER B 1 95 ? -1.463 -23.203 -21.109 1 93.19 95 SER B O 1
ATOM 2260 N N . LYS B 1 96 ? -2.783 -24.406 -22.406 1 95.25 96 LYS B N 1
ATOM 2261 C CA . LYS B 1 96 ? -3.881 -24.359 -21.438 1 95.25 96 LYS B CA 1
ATOM 2262 C C . LYS B 1 96 ? -3.498 -25.062 -20.141 1 95.25 96 LYS B C 1
ATOM 2264 O O . LYS B 1 96 ? -3.801 -24.578 -19.047 1 95.25 96 LYS B O 1
ATOM 2269 N N . GLU B 1 97 ? -2.875 -26.172 -20.266 1 95.62 97 GLU B N 1
ATOM 2270 C CA . GLU B 1 97 ? -2.441 -26.938 -19.094 1 95.62 97 GLU B CA 1
ATOM 2271 C C . GLU B 1 97 ? -1.378 -26.172 -18.312 1 95.62 97 GLU B C 1
ATOM 2273 O O . GLU B 1 97 ? -1.384 -26.172 -17.078 1 95.62 97 GLU B O 1
ATOM 2278 N N . GLU B 1 98 ? -0.469 -25.547 -19.016 1 95.88 98 GLU B N 1
ATOM 2279 C CA . GLU B 1 98 ? 0.596 -24.766 -18.391 1 95.88 98 GLU B CA 1
ATOM 2280 C C . GLU B 1 98 ? 0.029 -23.594 -17.609 1 95.88 98 GLU B C 1
ATOM 2282 O O . GLU B 1 98 ? 0.401 -23.375 -16.453 1 95.88 98 GLU B O 1
ATOM 2287 N N . PHE B 1 99 ? -0.92 -22.891 -18.25 1 96.19 99 PHE B N 1
ATOM 2288 C CA . PHE B 1 99 ? -1.517 -21.734 -17.578 1 96.19 99 PHE B CA 1
ATOM 2289 C C . PHE B 1 99 ? -2.43 -22.188 -16.438 1 96.19 99 PHE B C 1
ATOM 2291 O O . PHE B 1 99 ? -2.537 -21.516 -15.422 1 96.19 99 PHE B O 1
ATOM 2298 N N . ALA B 1 100 ? -3.043 -23.328 -16.578 1 96.69 100 ALA B N 1
ATOM 2299 C CA . ALA B 1 100 ? -3.875 -23.859 -15.5 1 96.69 100 ALA B CA 1
ATOM 2300 C C . ALA B 1 100 ? -3.031 -24.203 -14.281 1 96.69 100 ALA B C 1
ATOM 2302 O O . ALA B 1 100 ? -3.447 -23.969 -13.141 1 96.69 100 ALA B O 1
ATOM 2303 N N . ALA B 1 101 ? -1.899 -24.797 -14.555 1 96.94 101 ALA B N 1
ATOM 2304 C CA . ALA B 1 101 ? -0.978 -25.109 -13.461 1 96.94 101 ALA B CA 1
ATOM 2305 C C . ALA B 1 101 ? -0.475 -23.844 -12.781 1 96.94 101 ALA B C 1
ATOM 2307 O O . ALA B 1 101 ? -0.374 -23.781 -11.555 1 96.94 101 ALA B O 1
ATOM 2308 N N . CYS B 1 102 ? -0.198 -22.859 -13.609 1 97.62 102 CYS B N 1
ATOM 2309 C CA . CYS B 1 102 ? 0.269 -21.578 -13.086 1 97.62 102 CYS B CA 1
ATOM 2310 C C . CYS B 1 102 ? -0.834 -20.875 -12.305 1 97.62 102 CYS B C 1
ATOM 2312 O O . CYS B 1 102 ? -0.572 -20.266 -11.266 1 97.62 102 CYS B O 1
ATOM 2314 N N . ARG B 1 103 ? -2 -20.984 -12.75 1 95.94 103 ARG B N 1
ATOM 2315 C CA . ARG B 1 103 ? -3.146 -20.438 -12.031 1 95.94 103 ARG B CA 1
ATOM 2316 C C . ARG B 1 103 ? -3.264 -21.047 -10.641 1 95.94 103 ARG B C 1
ATOM 2318 O O . ARG B 1 103 ? -3.49 -20.328 -9.664 1 95.94 103 ARG B O 1
ATOM 2325 N N . LYS B 1 104 ? -3.141 -22.344 -10.57 1 97.81 104 LYS B N 1
ATOM 2326 C CA . LYS B 1 104 ? -3.215 -23.031 -9.281 1 97.81 104 LYS B CA 1
ATOM 2327 C C . LYS B 1 104 ? -2.109 -22.562 -8.344 1 97.81 104 LYS B C 1
ATOM 2329 O O . LYS B 1 104 ? -2.346 -22.344 -7.152 1 97.81 104 LYS B O 1
ATOM 2334 N N . ALA B 1 105 ? -0.923 -22.422 -8.898 1 98.38 105 ALA B N 1
ATOM 2335 C CA . ALA B 1 105 ? 0.216 -21.953 -8.109 1 98.38 105 ALA B CA 1
ATOM 2336 C C . ALA B 1 105 ? -0.027 -20.547 -7.566 1 98.38 105 ALA B C 1
ATOM 2338 O O . ALA B 1 105 ? 0.228 -20.281 -6.391 1 98.38 105 ALA B O 1
ATOM 2339 N N . TYR B 1 106 ? -0.594 -19.672 -8.383 1 96.69 106 TYR B N 1
ATOM 2340 C CA . TYR B 1 106 ? -0.751 -18.281 -7.98 1 96.69 106 TYR B CA 1
ATOM 2341 C C . TYR B 1 106 ? -1.941 -18.109 -7.043 1 96.69 106 TYR B C 1
ATOM 2343 O O . TYR B 1 106 ? -2.008 -17.156 -6.277 1 96.69 106 TYR B O 1
ATOM 2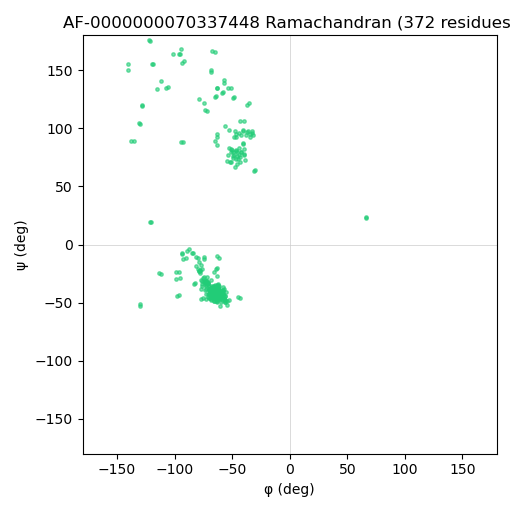351 N N . ARG B 1 107 ? -2.873 -18.984 -7.074 1 96.38 107 ARG B N 1
ATOM 2352 C CA . ARG B 1 107 ? -3.9 -18.984 -6.039 1 96.38 107 ARG B CA 1
ATOM 2353 C C . ARG B 1 107 ? -3.291 -19.219 -4.66 1 96.38 107 ARG B C 1
ATOM 2355 O O . ARG B 1 107 ? -3.713 -18.609 -3.674 1 96.38 107 ARG B O 1
ATOM 2362 N N . LEU B 1 108 ? -2.316 -20.078 -4.664 1 98.31 108 LEU B N 1
ATOM 2363 C CA . LEU B 1 108 ? -1.621 -20.344 -3.41 1 98.31 108 LEU B CA 1
ATOM 2364 C C . LEU B 1 108 ? -0.707 -19.172 -3.035 1 98.31 108 LEU B C 1
ATOM 2366 O O . LEU B 1 108 ? -0.578 -18.844 -1.855 1 98.31 108 LEU B O 1
ATOM 2370 N N . VAL B 1 109 ? -0.033 -18.562 -4.039 1 98.44 109 VAL B N 1
ATOM 2371 C CA . VAL B 1 109 ? 0.792 -17.391 -3.785 1 98.44 109 VAL B CA 1
ATOM 2372 C C . VAL B 1 109 ? -0.051 -16.297 -3.131 1 98.44 109 VAL B C 1
ATOM 2374 O O . VAL B 1 109 ? 0.369 -15.68 -2.145 1 98.44 109 VAL B O 1
ATOM 2377 N N . ASP B 1 110 ? -1.228 -16.047 -3.707 1 95.62 110 ASP B N 1
ATOM 2378 C CA . ASP B 1 110 ? -2.172 -15.078 -3.164 1 95.62 110 ASP B CA 1
ATOM 2379 C C . ASP B 1 110 ? -2.49 -15.383 -1.702 1 95.62 110 ASP B C 1
ATOM 2381 O O . ASP B 1 110 ? -2.381 -14.508 -0.844 1 95.62 110 ASP B O 1
ATOM 2385 N N . ALA B 1 111 ? -2.867 -16.578 -1.424 1 96.88 111 ALA B N 1
ATOM 2386 C CA . ALA B 1 111 ? -3.242 -16.984 -0.072 1 96.88 111 ALA B CA 1
ATOM 2387 C C . ALA B 1 111 ? -2.066 -16.844 0.89 1 96.88 111 ALA B C 1
ATOM 2389 O O . ALA B 1 111 ? -2.232 -16.375 2.016 1 96.88 111 ALA B O 1
ATOM 2390 N N . HIS B 1 112 ? -0.886 -17.266 0.491 1 98.69 112 HIS B N 1
ATOM 2391 C CA . HIS B 1 112 ? 0.289 -17.234 1.354 1 98.69 112 HIS B CA 1
ATOM 2392 C C . HIS B 1 112 ? 0.725 -15.812 1.648 1 98.69 112 HIS B C 1
ATOM 2394 O O . HIS B 1 112 ? 1.081 -15.484 2.783 1 98.69 112 HIS B O 1
ATOM 2400 N N . LEU B 1 113 ? 0.668 -14.969 0.647 1 98.38 113 LEU B N 1
ATOM 2401 C CA . LEU B 1 113 ? 1.117 -13.594 0.862 1 98.38 113 LEU B CA 1
ATOM 2402 C C . LEU B 1 113 ? 0.096 -12.812 1.679 1 98.38 113 LEU B C 1
ATOM 2404 O O . LEU B 1 113 ? 0.463 -11.93 2.457 1 98.38 113 LEU B O 1
ATOM 2408 N N . ASP B 1 114 ? -1.155 -13.133 1.528 1 97 114 ASP B N 1
ATOM 2409 C CA . ASP B 1 114 ? -2.174 -12.555 2.4 1 97 114 ASP B CA 1
ATOM 2410 C C . ASP B 1 114 ? -1.917 -12.922 3.861 1 97 114 ASP B C 1
ATOM 2412 O O . ASP B 1 114 ? -1.995 -12.062 4.742 1 97 114 ASP B O 1
ATOM 2416 N N . ASN B 1 115 ? -1.608 -14.188 4.059 1 97.75 115 ASN B N 1
ATOM 2417 C CA . ASN B 1 115 ? -1.281 -14.633 5.41 1 97.75 115 ASN B CA 1
ATOM 2418 C C . ASN B 1 115 ? -0.003 -13.977 5.922 1 97.75 115 ASN B C 1
ATOM 2420 O O . ASN B 1 115 ? 0.1 -13.656 7.109 1 97.75 115 ASN B O 1
ATOM 2424 N N . ALA B 1 116 ? 0.979 -13.812 5.047 1 98.38 116 ALA B N 1
ATOM 2425 C CA . ALA B 1 116 ? 2.213 -13.141 5.453 1 98.38 116 ALA B CA 1
ATOM 2426 C C . ALA B 1 116 ? 1.93 -11.734 5.977 1 98.38 116 ALA B C 1
ATOM 2428 O O . ALA B 1 116 ? 2.525 -11.305 6.969 1 98.38 116 ALA B O 1
ATOM 2429 N N . LEU B 1 117 ? 0.992 -11.016 5.34 1 97.44 117 LEU B N 1
ATOM 2430 C CA . LEU B 1 117 ? 0.617 -9.68 5.777 1 97.44 117 LEU B CA 1
ATOM 2431 C C . LEU B 1 117 ? -0.055 -9.719 7.145 1 97.44 117 LEU B C 1
ATOM 2433 O O . LEU B 1 117 ? 0.2 -8.859 7.992 1 97.44 117 LEU B O 1
ATOM 2437 N N . LYS B 1 118 ? -0.862 -10.703 7.27 1 96.06 118 LYS B N 1
ATOM 2438 C CA . LYS B 1 118 ? -1.515 -10.875 8.562 1 96.06 118 LYS B CA 1
ATOM 2439 C C . LYS B 1 118 ? -0.487 -10.992 9.688 1 96.06 118 LYS B C 1
ATOM 2441 O O . LYS B 1 118 ? -0.552 -10.258 10.68 1 96.06 118 LYS B O 1
ATOM 2446 N N . TYR B 1 119 ? 0.478 -11.836 9.5 1 97.12 119 TYR B N 1
ATOM 2447 C CA . TYR B 1 119 ? 1.452 -12.086 10.555 1 97.12 119 TYR B CA 1
ATOM 2448 C C . TYR B 1 119 ? 2.422 -10.922 10.695 1 97.12 119 TYR B C 1
ATOM 2450 O O . TYR B 1 119 ? 2.922 -10.648 11.789 1 97.12 119 TYR B O 1
ATOM 2458 N N . LEU B 1 120 ? 2.654 -10.195 9.617 1 97.19 120 LEU B N 1
ATOM 2459 C CA . LEU B 1 120 ? 3.445 -8.969 9.703 1 97.19 120 LEU B CA 1
ATOM 2460 C C . LEU B 1 120 ? 2.805 -7.973 10.656 1 97.19 120 LEU B C 1
ATOM 2462 O O . LEU B 1 120 ? 3.484 -7.406 11.516 1 97.19 120 LEU B O 1
ATOM 2466 N N . TYR B 1 121 ? 1.494 -7.809 10.555 1 95.06 121 TYR B N 1
ATOM 2467 C CA . TYR B 1 121 ? 0.798 -6.828 11.383 1 95.06 121 TYR B CA 1
ATOM 2468 C C . TYR B 1 121 ? 0.621 -7.344 12.805 1 95.06 121 TYR B C 1
ATOM 2470 O O . TYR B 1 121 ? 0.438 -6.559 13.734 1 95.06 121 TYR B O 1
ATOM 2478 N N . LEU B 1 122 ? 0.76 -8.633 12.977 1 94.5 122 LEU B N 1
ATOM 2479 C CA . LEU B 1 122 ? 0.772 -9.219 14.312 1 94.5 122 LEU B CA 1
ATOM 2480 C C . LEU B 1 122 ? 2.182 -9.211 14.891 1 94.5 122 LEU B C 1
ATOM 2482 O O . LEU B 1 122 ? 2.393 -9.664 16.031 1 94.5 122 LEU B O 1
ATOM 2486 N N . LYS B 1 123 ? 3.188 -8.789 14.148 1 93.81 123 LYS B N 1
ATOM 2487 C CA . LYS B 1 123 ? 4.598 -8.703 14.516 1 93.81 123 LYS B CA 1
ATOM 2488 C C . LYS B 1 123 ? 5.191 -10.086 14.742 1 93.81 123 LYS B C 1
ATOM 2490 O O . LYS B 1 123 ? 6.086 -10.25 15.578 1 93.81 123 LYS B O 1
ATOM 2495 N N . ASP B 1 124 ? 4.57 -11.078 14.133 1 95.06 124 ASP B N 1
ATOM 2496 C CA . ASP B 1 124 ? 5.145 -12.414 14.086 1 95.06 124 ASP B CA 1
ATOM 2497 C C . ASP B 1 124 ? 5.945 -12.625 12.805 1 95.06 124 ASP B C 1
ATOM 2499 O O . ASP B 1 124 ? 5.469 -13.266 11.867 1 95.06 124 ASP B O 1
ATOM 2503 N N . TYR B 1 125 ? 7.191 -12.281 12.859 1 95.12 125 TYR B N 1
ATOM 2504 C CA . TYR B 1 125 ? 8.016 -12.242 11.656 1 95.12 125 TYR B CA 1
ATOM 2505 C C . TYR B 1 125 ? 8.445 -13.648 11.242 1 95.12 125 TYR B C 1
ATOM 2507 O O . TYR B 1 125 ? 8.758 -13.883 10.07 1 95.12 125 TYR B O 1
ATOM 2515 N N . ARG B 1 126 ? 8.484 -14.531 12.133 1 93.81 126 ARG B N 1
ATOM 2516 C CA . ARG B 1 126 ? 8.812 -15.906 11.797 1 93.81 126 ARG B CA 1
ATOM 2517 C C . ARG B 1 126 ? 7.758 -16.516 10.875 1 93.81 126 ARG B C 1
ATOM 2519 O O . ARG B 1 126 ? 8.086 -17.062 9.82 1 93.81 126 ARG B O 1
ATOM 2526 N N . PHE B 1 127 ? 6.48 -16.328 11.297 1 96.44 127 PHE B N 1
ATOM 2527 C CA . PHE B 1 127 ? 5.402 -16.875 10.484 1 96.44 127 PHE B CA 1
ATOM 2528 C C . PHE B 1 127 ? 5.223 -16.062 9.211 1 96.44 127 PHE B C 1
ATOM 2530 O O . PHE B 1 127 ? 4.871 -16.609 8.164 1 96.44 127 PHE B O 1
ATOM 2537 N N . MET B 1 128 ? 5.484 -14.773 9.32 1 97.5 128 MET B N 1
ATOM 2538 C CA . MET B 1 128 ? 5.488 -13.953 8.109 1 97.5 128 MET B CA 1
ATOM 2539 C C . MET B 1 128 ? 6.438 -14.531 7.066 1 97.5 128 MET B C 1
ATOM 2541 O O . MET B 1 128 ? 6.043 -14.758 5.922 1 97.5 128 MET B O 1
ATOM 2545 N N . ARG B 1 129 ? 7.637 -14.844 7.488 1 96.88 129 ARG B N 1
ATOM 2546 C CA . ARG B 1 129 ? 8.664 -15.336 6.574 1 96.88 129 ARG B CA 1
ATOM 2547 C C . ARG B 1 129 ? 8.336 -16.75 6.094 1 96.88 129 ARG B C 1
ATOM 2549 O O . ARG B 1 129 ? 8.625 -17.109 4.949 1 96.88 129 ARG B O 1
ATOM 2556 N N . ALA B 1 130 ? 7.719 -17.516 6.949 1 97.62 130 ALA B N 1
ATOM 2557 C CA . ALA B 1 130 ? 7.34 -18.875 6.566 1 97.62 130 ALA B CA 1
ATOM 2558 C C . ALA B 1 130 ? 6.344 -18.859 5.41 1 97.62 130 ALA B C 1
ATOM 2560 O O . ALA B 1 130 ? 6.477 -19.625 4.453 1 97.62 130 ALA B O 1
ATOM 2561 N N . TYR B 1 131 ? 5.41 -17.953 5.492 1 98.62 131 TYR B N 1
ATOM 2562 C CA . TYR B 1 131 ? 4.414 -17.859 4.43 1 98.62 131 TYR B CA 1
ATOM 2563 C C . TYR B 1 131 ? 5.02 -17.266 3.162 1 98.62 131 TYR B C 1
ATOM 2565 O O . TYR B 1 131 ? 4.633 -17.641 2.051 1 98.62 131 TYR B O 1
ATOM 2573 N N . GLN B 1 132 ? 5.902 -16.391 3.314 1 98.5 132 GLN B N 1
ATOM 2574 C CA . GLN B 1 132 ? 6.594 -15.844 2.152 1 98.5 132 GLN B CA 1
ATOM 2575 C C . GLN B 1 132 ? 7.453 -16.906 1.469 1 98.5 132 GLN B C 1
ATOM 2577 O O . GLN B 1 132 ? 7.539 -16.938 0.24 1 98.5 132 GLN B O 1
ATOM 2582 N N . ALA B 1 133 ? 8.094 -17.719 2.23 1 97.81 133 ALA B N 1
ATOM 2583 C CA . ALA B 1 133 ? 8.867 -18.828 1.669 1 97.81 133 ALA B CA 1
ATOM 2584 C C . ALA B 1 133 ? 7.973 -19.781 0.89 1 97.81 133 ALA B C 1
ATOM 2586 O O . ALA B 1 133 ? 8.352 -20.266 -0.176 1 97.81 133 ALA B O 1
ATOM 2587 N N . LEU B 1 134 ? 6.762 -20.031 1.466 1 98.69 134 LEU B N 1
ATOM 2588 C CA . LEU B 1 134 ? 5.805 -20.875 0.76 1 98.69 134 LEU B CA 1
ATOM 2589 C C . LEU B 1 134 ? 5.371 -20.234 -0.552 1 98.69 134 LEU B C 1
ATOM 2591 O O . LEU B 1 134 ? 5.203 -20.922 -1.561 1 98.69 134 LEU B O 1
ATOM 2595 N N . ALA B 1 135 ? 5.23 -18.891 -0.529 1 98.75 135 ALA B N 1
ATOM 2596 C CA . ALA B 1 135 ? 4.895 -18.172 -1.754 1 98.75 135 ALA B CA 1
ATOM 2597 C C . ALA B 1 135 ? 5.988 -18.328 -2.805 1 98.75 135 ALA B C 1
ATOM 2599 O O . ALA B 1 135 ? 5.699 -18.516 -3.988 1 98.75 135 ALA B O 1
ATOM 2600 N N . LEU B 1 136 ? 7.215 -18.344 -2.383 1 97.81 136 LEU B N 1
ATOM 2601 C CA . LEU B 1 136 ? 8.336 -18.484 -3.303 1 97.81 136 LEU B CA 1
ATOM 2602 C C . LEU B 1 136 ? 8.328 -19.859 -3.973 1 97.81 136 LEU B C 1
ATOM 2604 O O . LEU B 1 136 ? 8.633 -19.969 -5.16 1 97.81 136 LEU B O 1
ATOM 2608 N N . VAL B 1 137 ? 7.984 -20.828 -3.209 1 98.06 137 VAL B N 1
ATOM 2609 C CA . VAL B 1 137 ? 7.891 -22.172 -3.75 1 98.06 137 VAL B CA 1
ATOM 2610 C C . VAL B 1 137 ? 6.84 -22.219 -4.855 1 98.06 137 VAL B C 1
ATOM 2612 O O . VAL B 1 137 ? 7.082 -22.781 -5.926 1 98.06 137 VAL B O 1
ATOM 2615 N N . ASN B 1 138 ? 5.746 -21.594 -4.609 1 98.44 138 ASN B N 1
ATOM 2616 C CA . ASN B 1 138 ? 4.664 -21.625 -5.586 1 98.44 138 ASN B CA 1
ATOM 2617 C C . ASN B 1 138 ? 4.969 -20.75 -6.793 1 98.44 138 ASN B C 1
ATOM 2619 O O . ASN B 1 138 ? 4.57 -21.062 -7.914 1 98.44 138 ASN B O 1
ATOM 2623 N N . ILE B 1 139 ? 5.684 -19.688 -6.617 1 97.44 139 ILE B N 1
ATOM 2624 C CA . ILE B 1 139 ? 6.156 -18.875 -7.742 1 97.44 139 ILE B CA 1
ATOM 2625 C C . ILE B 1 139 ? 7.047 -19.734 -8.641 1 97.44 139 ILE B C 1
ATOM 2627 O O . ILE B 1 139 ? 6.93 -19.672 -9.867 1 97.44 139 ILE B O 1
ATOM 2631 N N . SER B 1 140 ? 7.895 -20.484 -8.031 1 95.19 140 SER B N 1
ATOM 2632 C CA . SER B 1 140 ? 8.781 -21.391 -8.766 1 95.19 140 SER B CA 1
ATOM 2633 C C . SER B 1 140 ? 7.988 -22.469 -9.492 1 95.19 140 SER B C 1
ATOM 2635 O O . SER B 1 140 ? 8.352 -22.891 -10.586 1 95.19 140 SER B O 1
ATOM 2637 N N . MET B 1 141 ? 6.898 -22.953 -8.828 1 96.31 141 MET B N 1
ATOM 2638 C CA . MET B 1 141 ? 6.051 -23.953 -9.453 1 96.31 141 MET B CA 1
ATOM 2639 C C . MET B 1 141 ? 5.41 -23.422 -10.727 1 96.31 141 MET B C 1
ATOM 2641 O O . MET B 1 141 ? 5.316 -24.141 -11.727 1 96.31 141 MET B O 1
ATOM 2645 N N . CYS B 1 142 ? 5.023 -22.125 -10.711 1 97.12 142 CYS B N 1
ATOM 2646 C CA . CYS B 1 142 ? 4.508 -21.516 -11.93 1 97.12 142 CYS B CA 1
ATOM 2647 C C . CYS B 1 142 ? 5.594 -21.422 -12.992 1 97.12 142 CYS B C 1
ATOM 2649 O O . CYS B 1 142 ? 5.352 -21.75 -14.156 1 97.12 142 CYS B O 1
ATOM 2651 N N . ARG B 1 143 ? 6.691 -21.031 -12.633 1 92.62 143 ARG B N 1
ATOM 2652 C CA . ARG B 1 143 ? 7.793 -20.891 -13.57 1 92.62 143 ARG B CA 1
ATOM 2653 C C . ARG B 1 143 ? 8.102 -22.219 -14.258 1 92.62 143 ARG B C 1
ATOM 2655 O O . ARG B 1 143 ? 8.328 -22.266 -15.469 1 92.62 143 ARG B O 1
ATOM 2662 N N . THR B 1 144 ? 8.055 -23.281 -13.539 1 92.5 144 THR B N 1
ATOM 2663 C CA . THR B 1 144 ? 8.461 -24.578 -14.047 1 92.5 144 THR B CA 1
ATOM 2664 C C . THR B 1 144 ? 7.32 -25.25 -14.812 1 92.5 144 THR B C 1
ATOM 2666 O O . THR B 1 144 ? 7.508 -26.297 -15.43 1 92.5 144 THR B O 1
ATOM 2669 N N . SER B 1 145 ? 6.168 -24.656 -14.758 1 92.25 145 SER B N 1
ATOM 2670 C CA . SER B 1 145 ? 5.039 -25.234 -15.477 1 92.25 145 SER B CA 1
ATOM 2671 C C . SER B 1 145 ? 5.16 -25 -16.984 1 92.25 145 SER B C 1
ATOM 2673 O O . SER B 1 145 ? 4.461 -25.641 -17.766 1 92.25 145 SER B O 1
ATOM 2675 N N . PHE B 1 146 ? 6.098 -24.156 -17.344 1 92.12 146 PHE B N 1
ATOM 2676 C CA . PHE B 1 146 ? 6.23 -23.812 -18.75 1 92.12 146 PHE B CA 1
ATOM 2677 C C . PHE B 1 146 ? 7.469 -24.453 -19.359 1 92.12 146 PHE B C 1
ATOM 2679 O O . PHE B 1 146 ? 8.555 -24.391 -18.766 1 92.12 146 PHE B O 1
ATOM 2686 N N . PHE B 1 147 ? 7.281 -25.016 -20.516 1 83.38 147 PHE B N 1
ATOM 2687 C CA . PHE B 1 147 ? 8.383 -25.641 -21.234 1 83.38 147 PHE B CA 1
ATOM 2688 C C . PHE B 1 147 ? 9.188 -24.594 -22 1 83.38 147 PHE B C 1
ATOM 2690 O O . PHE B 1 147 ? 10.406 -24.734 -22.156 1 83.38 147 PHE B O 1
ATOM 2697 N N . TYR B 1 148 ? 8.523 -23.562 -22.484 1 82.56 148 TYR B N 1
ATOM 2698 C CA . TYR B 1 148 ? 9.148 -22.453 -23.188 1 82.56 148 TYR B CA 1
ATOM 2699 C C . TYR B 1 148 ? 8.914 -21.141 -22.469 1 82.56 148 TYR B C 1
ATOM 2701 O O . TYR B 1 148 ? 7.957 -21 -21.703 1 82.56 148 TYR B O 1
ATOM 2709 N N . PRO B 1 149 ? 9.82 -20.281 -22.75 1 78.25 149 PRO B N 1
ATOM 2710 C CA . PRO B 1 149 ? 9.617 -18.969 -22.125 1 78.25 149 PRO B CA 1
ATOM 2711 C C . PRO B 1 149 ? 8.289 -18.328 -22.516 1 78.25 149 PRO B C 1
ATOM 2713 O O . PRO B 1 149 ? 7.871 -18.406 -23.672 1 78.25 149 PRO B O 1
ATOM 2716 N N . THR B 1 150 ? 7.609 -17.906 -21.531 1 81.69 150 THR B N 1
ATOM 2717 C CA . THR B 1 150 ? 6.309 -17.266 -21.703 1 81.69 150 THR B CA 1
ATOM 2718 C C . THR B 1 150 ? 6.309 -15.852 -21.125 1 81.69 150 THR B C 1
ATOM 2720 O O . THR B 1 150 ? 7.289 -15.43 -20.516 1 81.69 150 THR B O 1
ATOM 2723 N N . PRO B 1 151 ? 5.215 -15.172 -21.328 1 80.81 151 PRO B N 1
ATOM 2724 C CA . PRO B 1 151 ? 5.07 -13.844 -20.719 1 80.81 151 PRO B CA 1
ATOM 2725 C C . PRO B 1 151 ? 5.113 -13.883 -19.188 1 80.81 151 PRO B C 1
ATOM 2727 O O . PRO B 1 151 ? 5.316 -12.852 -18.547 1 80.81 151 PRO B O 1
ATOM 2730 N N . MET B 1 152 ? 5.027 -15.109 -18.672 1 90.88 152 MET B N 1
ATOM 2731 C CA . MET B 1 152 ? 4.988 -15.234 -17.219 1 90.88 152 MET B CA 1
ATOM 2732 C C . MET B 1 152 ? 6.387 -15.102 -16.625 1 90.88 152 MET B C 1
ATOM 2734 O O . MET B 1 152 ? 6.539 -14.898 -15.414 1 90.88 152 MET B O 1
ATOM 2738 N N . VAL B 1 153 ? 7.434 -15.133 -17.453 1 87.25 153 VAL B N 1
ATOM 2739 C CA . VAL B 1 153 ? 8.805 -15.102 -16.969 1 87.25 153 VAL B CA 1
ATOM 2740 C C . VAL B 1 153 ? 9.055 -13.797 -16.203 1 87.25 153 VAL B C 1
ATOM 2742 O O . VAL B 1 153 ? 9.562 -13.82 -15.078 1 87.25 153 VAL B O 1
ATOM 2745 N N . TYR B 1 154 ? 8.609 -12.719 -16.75 1 83.94 154 TYR B N 1
ATOM 2746 C CA . TYR B 1 154 ? 8.852 -11.43 -16.125 1 83.94 154 TYR B CA 1
ATOM 2747 C C . TYR B 1 154 ? 8 -11.258 -14.867 1 83.94 154 TYR B C 1
ATOM 2749 O O . TYR B 1 154 ? 8.477 -10.75 -13.852 1 83.94 154 TYR B O 1
ATOM 2757 N N . ALA B 1 155 ? 6.766 -11.664 -14.961 1 90.5 155 ALA B N 1
ATOM 2758 C CA . ALA B 1 155 ? 5.883 -11.578 -13.805 1 90.5 155 ALA B CA 1
ATOM 2759 C C . ALA B 1 155 ? 6.418 -12.406 -12.641 1 90.5 155 ALA B C 1
ATOM 2761 O O . ALA B 1 155 ? 6.418 -11.961 -11.492 1 90.5 155 ALA B O 1
ATOM 2762 N N . ASN B 1 156 ? 6.93 -13.641 -12.969 1 92.44 156 ASN B N 1
ATOM 2763 C CA . ASN B 1 156 ? 7.48 -14.516 -11.945 1 92.44 156 ASN B CA 1
ATOM 2764 C C . ASN B 1 156 ? 8.758 -13.945 -11.344 1 92.44 156 ASN B C 1
ATOM 2766 O O . ASN B 1 156 ? 9.008 -14.078 -10.148 1 92.44 156 ASN B O 1
ATOM 2770 N N . TRP B 1 157 ? 9.5 -13.344 -12.203 1 88.56 157 TRP B N 1
ATOM 2771 C CA . TRP B 1 157 ? 10.742 -12.742 -11.734 1 88.56 157 TRP B CA 1
ATOM 2772 C C . TRP B 1 157 ? 10.469 -11.586 -10.789 1 88.56 157 TRP B C 1
ATOM 2774 O O . TRP B 1 157 ? 11.07 -11.492 -9.719 1 88.56 157 TRP B O 1
ATOM 2784 N N . ASN B 1 158 ? 9.633 -10.734 -11.141 1 88 158 ASN B N 1
ATOM 2785 C CA . ASN B 1 158 ? 9.25 -9.609 -10.281 1 88 158 ASN B CA 1
ATOM 2786 C C . ASN B 1 158 ? 8.695 -10.086 -8.945 1 88 158 ASN B C 1
ATOM 2788 O O . ASN B 1 158 ? 9.016 -9.523 -7.898 1 88 158 ASN B O 1
ATOM 2792 N N . MET B 1 159 ? 7.848 -11.109 -9.055 1 93.94 159 MET B N 1
ATOM 2793 C CA . MET B 1 159 ? 7.246 -11.672 -7.844 1 93.94 159 MET B CA 1
ATOM 2794 C C . MET B 1 159 ? 8.312 -12.242 -6.922 1 93.94 159 MET B C 1
ATOM 2796 O O . MET B 1 159 ? 8.242 -12.078 -5.699 1 93.94 159 MET B O 1
ATOM 2800 N N . ARG B 1 160 ? 9.258 -12.875 -7.5 1 94.19 160 ARG B N 1
ATOM 2801 C CA . ARG B 1 160 ? 10.336 -13.461 -6.711 1 94.19 160 ARG B CA 1
ATOM 2802 C C . ARG B 1 160 ? 11.148 -12.383 -6.004 1 94.19 160 ARG B C 1
ATOM 2804 O O . ARG B 1 160 ? 11.438 -12.492 -4.812 1 94.19 160 ARG B O 1
ATOM 2811 N N . ILE B 1 161 ? 11.422 -11.375 -6.688 1 91.31 161 ILE B N 1
ATOM 2812 C CA . ILE B 1 161 ? 12.273 -10.32 -6.133 1 91.31 161 ILE B CA 1
ATOM 2813 C C . ILE B 1 161 ? 11.531 -9.602 -5.012 1 91.31 161 ILE B C 1
ATOM 2815 O O . ILE B 1 161 ? 12.094 -9.367 -3.938 1 91.31 161 ILE B O 1
ATOM 2819 N N . LEU B 1 162 ? 10.297 -9.227 -5.207 1 92.88 162 LEU B N 1
ATOM 2820 C CA . LEU B 1 162 ? 9.508 -8.547 -4.184 1 92.88 162 LEU B CA 1
ATOM 2821 C C . LEU B 1 162 ? 9.391 -9.406 -2.93 1 92.88 162 LEU B C 1
ATOM 2823 O O . LEU B 1 162 ? 9.516 -8.898 -1.812 1 92.88 162 LEU B O 1
ATOM 2827 N N . THR B 1 163 ? 9.141 -10.688 -3.197 1 95.94 163 THR B N 1
ATOM 2828 C CA . THR B 1 163 ? 8.977 -11.602 -2.076 1 95.94 163 THR B CA 1
ATOM 2829 C C . THR B 1 163 ? 10.297 -11.797 -1.333 1 95.94 163 THR B C 1
ATOM 2831 O O . THR B 1 163 ? 10.312 -11.844 -0.101 1 95.94 163 THR B O 1
ATOM 2834 N N . ASP B 1 164 ? 11.414 -11.836 -2.066 1 94.81 164 ASP B N 1
ATOM 2835 C CA . ASP B 1 164 ? 12.734 -11.93 -1.447 1 94.81 164 ASP B CA 1
ATOM 2836 C C . ASP B 1 164 ? 13.031 -10.703 -0.592 1 94.81 164 ASP B C 1
ATOM 2838 O O . ASP B 1 164 ? 13.531 -10.828 0.529 1 94.81 164 ASP B O 1
ATOM 2842 N N . ILE B 1 165 ? 12.773 -9.594 -1.12 1 93.81 165 ILE B N 1
ATOM 2843 C CA . ILE B 1 165 ? 13.008 -8.359 -0.376 1 93.81 165 ILE B CA 1
ATOM 2844 C C . ILE B 1 165 ? 12.227 -8.398 0.935 1 93.81 165 ILE B C 1
ATOM 2846 O O . ILE B 1 165 ? 12.758 -8.031 1.989 1 93.81 165 ILE B O 1
ATOM 2850 N N . ALA B 1 166 ? 11 -8.766 0.826 1 94.44 166 ALA B N 1
ATOM 2851 C CA . ALA B 1 166 ? 10.148 -8.82 2.014 1 94.44 166 ALA B CA 1
ATOM 2852 C C . ALA B 1 166 ? 10.711 -9.789 3.043 1 94.44 166 ALA B C 1
ATOM 2854 O O . ALA B 1 166 ? 10.703 -9.508 4.246 1 94.44 166 ALA B O 1
ATOM 2855 N N . ILE B 1 167 ? 11.172 -10.977 2.6 1 95.88 167 ILE B N 1
ATOM 2856 C CA . ILE B 1 167 ? 11.75 -11.984 3.484 1 95.88 167 ILE B CA 1
ATOM 2857 C C . ILE B 1 167 ? 12.969 -11.406 4.199 1 95.88 167 ILE B C 1
ATOM 2859 O O . ILE B 1 167 ? 13.086 -11.508 5.422 1 95.88 167 ILE B O 1
ATOM 2863 N N . TYR B 1 168 ? 13.805 -10.766 3.471 1 94.5 168 TYR B N 1
ATOM 2864 C CA . TYR B 1 168 ? 15.062 -10.305 4.059 1 94.5 168 TYR B CA 1
ATOM 2865 C C . TYR B 1 168 ? 14.828 -9.078 4.941 1 94.5 168 TYR B C 1
ATOM 2867 O O . TYR B 1 168 ? 15.508 -8.906 5.953 1 94.5 168 TYR B O 1
ATOM 2875 N N . ALA B 1 169 ? 13.898 -8.266 4.57 1 93.31 169 ALA B N 1
ATOM 2876 C CA . ALA B 1 169 ? 13.5 -7.195 5.484 1 93.31 169 ALA B CA 1
ATOM 2877 C C . ALA B 1 169 ? 13.008 -7.762 6.812 1 93.31 169 ALA B C 1
ATOM 2879 O O . ALA B 1 169 ? 13.32 -7.23 7.879 1 93.31 169 ALA B O 1
ATOM 2880 N N . GLY B 1 170 ? 12.273 -8.844 6.688 1 93.5 170 GLY B N 1
ATOM 2881 C CA . GLY B 1 170 ? 11.789 -9.516 7.883 1 93.5 170 GLY B CA 1
ATOM 2882 C C . GLY B 1 170 ? 12.906 -10.078 8.734 1 93.5 170 GLY B C 1
ATOM 2883 O O . GLY B 1 170 ? 12.828 -10.062 9.969 1 93.5 170 GLY B O 1
ATOM 2884 N N . LYS B 1 171 ? 13.945 -10.57 8.094 1 93.81 171 LYS B N 1
ATOM 2885 C CA . LYS B 1 171 ? 15.086 -11.133 8.812 1 93.81 171 LYS B CA 1
ATOM 2886 C C . LYS B 1 171 ? 15.828 -10.047 9.594 1 93.81 171 LYS B C 1
ATOM 2888 O O . LYS B 1 171 ? 16.328 -10.305 10.688 1 93.81 171 LYS B O 1
ATOM 2893 N N . ILE B 1 172 ? 15.883 -8.891 9.023 1 91.94 172 ILE B N 1
ATOM 2894 C CA . ILE B 1 172 ? 16.562 -7.789 9.695 1 91.94 172 ILE B CA 1
ATOM 2895 C C . ILE B 1 172 ? 15.719 -7.312 10.875 1 91.94 172 ILE B C 1
ATOM 2897 O O . ILE B 1 172 ? 16.266 -6.957 11.93 1 91.94 172 ILE B O 1
ATOM 2901 N N . LEU B 1 173 ? 14.445 -7.355 10.766 1 91 173 LEU B N 1
ATOM 2902 C CA . LEU B 1 173 ? 13.539 -6.938 11.828 1 91 173 LEU B CA 1
ATOM 2903 C C . LEU B 1 173 ? 13.617 -7.898 13.008 1 91 173 LEU B C 1
ATOM 2905 O O . LEU B 1 173 ? 13.516 -7.48 14.164 1 91 173 LEU B O 1
ATOM 2909 N N . ALA B 1 174 ? 13.617 -9.078 12.711 1 90 174 ALA B N 1
ATOM 2910 C CA . ALA B 1 174 ? 13.695 -10.117 13.734 1 90 174 ALA B CA 1
ATOM 2911 C C . ALA B 1 174 ? 14.695 -11.203 13.336 1 90 174 ALA B C 1
ATOM 2913 O O . ALA B 1 174 ? 14.312 -12.234 12.781 1 90 174 ALA B O 1
ATOM 2914 N N . PRO B 1 175 ? 15.867 -10.891 13.75 1 81.12 175 PRO B N 1
ATOM 2915 C CA . PRO B 1 175 ? 16.875 -11.891 13.398 1 81.12 175 PRO B CA 1
ATOM 2916 C C . PRO B 1 175 ? 16.609 -13.25 14.047 1 81.12 175 PRO B C 1
ATOM 2918 O O . PRO B 1 175 ? 16.109 -13.312 15.18 1 81.12 175 PRO B O 1
ATOM 2921 N N . PRO B 1 176 ? 16.75 -14.211 13.219 1 72.25 176 PRO B N 1
ATOM 2922 C CA . PRO B 1 176 ? 16.547 -15.547 13.797 1 72.25 176 PRO B CA 1
ATOM 2923 C C . PRO B 1 176 ? 17.469 -15.82 14.977 1 72.25 176 PRO B C 1
ATOM 2925 O O . PRO B 1 176 ? 18.547 -15.227 15.07 1 72.25 176 PRO B O 1
ATOM 2928 N N . PRO B 1 177 ? 16.812 -16.453 15.93 1 71.69 177 PRO B N 1
ATOM 2929 C CA . PRO B 1 177 ? 17.672 -16.812 17.062 1 71.69 177 PRO B CA 1
ATOM 2930 C C . PRO B 1 177 ? 18.938 -17.547 16.625 1 71.69 177 PRO B C 1
ATOM 2932 O O . PRO B 1 177 ? 18.938 -18.25 15.609 1 71.69 177 PRO B O 1
ATOM 2935 N N . PRO B 1 178 ? 20 -17.062 17.234 1 67 178 PRO B N 1
ATOM 2936 C CA . PRO B 1 178 ? 21.25 -17.734 16.906 1 67 178 PRO B CA 1
ATOM 2937 C C . PRO B 1 178 ? 21.141 -19.266 17 1 67 178 PRO B C 1
ATOM 2939 O O . PRO B 1 178 ? 20.344 -19.781 17.781 1 67 178 PRO B O 1
ATOM 2942 N N . LEU B 1 179 ? 21.531 -19.781 15.914 1 52.94 179 LEU B N 1
ATOM 2943 C CA . LEU B 1 179 ? 21.562 -21.234 15.984 1 52.94 179 LEU B CA 1
ATOM 2944 C C . LEU B 1 179 ? 22.25 -21.688 17.266 1 52.94 179 LEU B C 1
ATOM 2946 O O . LEU B 1 179 ? 23.281 -21.125 17.656 1 52.94 179 LEU B O 1
ATOM 2950 N N . ARG B 1 180 ? 21.547 -22 18.25 1 51.66 180 ARG B N 1
ATOM 2951 C CA . ARG B 1 180 ? 22.188 -22.609 19.406 1 51.66 180 ARG B CA 1
ATOM 2952 C C . ARG B 1 180 ? 23.297 -23.562 18.984 1 51.66 180 ARG B C 1
ATOM 2954 O O . ARG B 1 180 ? 23.078 -24.453 18.156 1 51.66 180 ARG B O 1
ATOM 2961 N N . THR B 1 181 ? 24.469 -23.062 19 1 50.44 181 THR B N 1
ATOM 2962 C CA . THR B 1 181 ? 25.594 -24 18.906 1 50.44 181 THR B CA 1
ATOM 2963 C C . THR B 1 181 ? 25.328 -25.25 19.734 1 50.44 181 THR B C 1
ATOM 2965 O O . THR B 1 181 ? 24.984 -25.156 20.906 1 50.44 181 THR B O 1
ATOM 2968 N N . LYS B 1 182 ? 25.047 -26.312 19.156 1 46.44 182 LYS B N 1
ATOM 2969 C CA . LYS B 1 182 ? 25.078 -27.578 19.875 1 46.44 182 LYS B CA 1
ATOM 2970 C C . LYS B 1 182 ? 26.281 -27.656 20.812 1 46.44 182 LYS B C 1
ATOM 2972 O O . LYS B 1 182 ? 27.422 -27.469 20.375 1 46.44 182 LYS B O 1
ATOM 2977 N N . THR B 1 183 ? 26.156 -27.188 21.969 1 45.88 183 THR B N 1
ATOM 2978 C CA . THR B 1 183 ? 27.219 -27.547 22.906 1 45.88 183 THR B CA 1
ATOM 2979 C C . THR B 1 183 ? 27.625 -29 22.734 1 45.88 183 THR B C 1
ATOM 2981 O O . THR B 1 183 ? 26.812 -29.906 22.875 1 45.88 183 THR B O 1
ATOM 2984 N N . LYS B 1 184 ? 28.734 -29.422 22 1 47.41 184 LYS B N 1
ATOM 2985 C CA . LYS B 1 184 ? 29.406 -30.719 22.031 1 47.41 184 LYS B CA 1
ATOM 2986 C C . LYS B 1 184 ? 29.391 -31.312 23.438 1 47.41 184 LYS B C 1
ATOM 2988 O O . LYS B 1 184 ? 29.891 -30.703 24.375 1 47.41 184 LYS B O 1
ATOM 2993 N N . LYS B 1 185 ? 28.469 -32.062 23.703 1 43.91 185 LYS B N 1
ATOM 2994 C CA . LYS B 1 185 ? 28.547 -32.875 24.922 1 43.91 185 LYS B CA 1
ATOM 2995 C C . LYS B 1 185 ? 29.953 -33.469 25.094 1 43.91 185 LYS B C 1
ATOM 2997 O O . LYS B 1 185 ? 30.453 -34.188 24.234 1 43.91 185 LYS B O 1
ATOM 3002 N N . LYS B 1 186 ? 30.812 -32.875 25.797 1 45.47 186 LYS B N 1
ATOM 3003 C CA . LYS B 1 186 ? 32 -33.562 26.297 1 45.47 186 LYS B CA 1
ATOM 3004 C C . LYS B 1 186 ? 31.688 -34.969 26.75 1 45.47 186 LYS B C 1
ATOM 3006 O O . LYS B 1 186 ? 30.844 -35.188 27.625 1 45.47 186 LYS B O 1
ATOM 3011 N N . THR B 1 187 ? 31.656 -35.906 25.703 1 41.53 187 THR B N 1
ATOM 3012 C CA . THR B 1 187 ? 31.656 -37.281 26.156 1 41.53 187 THR B CA 1
ATOM 3013 C C . THR B 1 187 ? 32.5 -37.469 27.422 1 41.53 187 THR B C 1
ATOM 3015 O O . THR B 1 187 ? 33.656 -37.062 27.453 1 41.53 187 THR B O 1
ATOM 3018 N N . PRO B 1 188 ? 31.859 -37.969 28.5 1 44.5 188 PRO B N 1
ATOM 3019 C CA . PRO B 1 188 ? 32.75 -38.281 29.625 1 44.5 188 PRO B CA 1
ATOM 3020 C C . PRO B 1 188 ? 33.969 -39.094 29.219 1 44.5 188 PRO B C 1
ATOM 3022 O O . PRO B 1 188 ? 33.906 -39.812 28.234 1 44.5 188 PRO B O 1
#

Foldseek 3Di:
DDPPPPPPPPPPPPPPVVQVQADADPVVVVVQQQLLVPDPDNVVSSCCCRRPVNDNDDDLLSQLLRLLVVLLVLLVVVLCCLVPPQLVPDDDPLSNQLSVQLNVLSVLLNVLSVVLNVCSVVVNLVSNLVSLVSSLVSLVSSVVSDPDDDPCPVSSVVSNSSSSSNNSSSCVSPPDDPPPDPPPPPPD/DPPPPPPPPPPPPPPPVVQPQADADPVVVVVQQQLLVPDPDNVVSSCCCRRPVNDNDDDLLSQLLRLLVVLLVLLVVVLCCLVPPQLVPDDDPLSNQLSVQLNVLSVLLNVLSVVLNVCSVVVNLVSNLVSLVSSLVSLVSSVVSDPDDDPCVVSSVVSNSSSSSSNSSSCVSPPPDPPPDPPPPPPD

Sequence (376 aa):
MTFVHLLVSLLICITFTSSISVVPDPSTQDLINRICKQTIDFQFCNKTITSQLIRRRTSIKTIAKLTAAKAWINAIETLDNIEGSLLPKAKDRRSKEEFAACRKAYRLVDAHLDNALKYLYLKDYRFMRAYQALALVNISMCRTSFFYPTPMVYANWNMRILTDIAIYAGKILAPPPPLRTKTKKKTPMTFVHLLVSLLICITFTSSISVVPDPSTQDLINRICKQTIDFQFCNKTITSQLIRRRTSIKTIAKLTAAKAWINAIETLDNIEGSLLPKAKDRRSKEEFAACRKAYRLVDAHLDNALKYLYLKDYRFMRAYQALALVNISMCRTSFFYPTPMVYANWNMRILTDIAIYAGKILAPPPPLRTKTKKKTP

Secondary structure (DSSP, 8-state):
-------------------------HHHHHHHHHHHTTSS-HHHHHHHHHHHS--SS--HHHHHHHHHHHHHHHHHHHHHHIIIIIHHH--SHHHHHHHHHHHHHHHHHHHHHHHHHHHHHTT-HHHHHHHHHHHHHHHHHHHHT-SS--THHHHHHHHHHHHHHHHHHHHHHSPPPP----------/-------------------------HHHHHHHHHHHTTSS-HHHHHHHHHHHS--SS--HHHHHHHHHHHHHHHHHHHHHHIIIIIHHH--SHHHHHHHHHHHHHHHHHHHHHHHHHHHHHTT-HHHHHHHHHHHHHHHHHHHHT-SS--THHHHHHHHHHHHHHHHHHHHHHSPPPP----------

Nearest PDB structures (foldseek):
  1xg2-assembly1_B  TM=8.968E-01  e=6.112E-07  Actinidia chinensis
  1x91-assembly1_A  TM=9.129E-01  e=1.405E-05  Arabidopsis thaliana
  1x8z-assembly1_A-2  TM=7.659E-01  e=3.366E-06  Arabidopsis thaliana
  1x8z-assembly3_A  TM=7.659E-01  e=3.366E-06  Arabidopsis thaliana
  2cj7-assembly1_A  TM=8.600E-01  e=2.128E-05  Nicotiana tabacum

InterPro domains:
  IPR006501 Pectinesterase inhibitor domain [PF04043] (30-165)
  IPR006501 Pectinesterase inhibitor domain [SM00856] (27-169)
  IPR006501 Pectinesterase inhibitor domain [TIGR01614] (9-173)
  IPR034086 Pectinesterase inhibitor, plant [cd15797] (28-173)
  IPR035513 Invertase/pectin methylesterase inhibitor domain superfamily [G3DSA:1.20.140.40] (27-169)
  IPR035513 Invertase/pectin methylesterase inhibitor domain superfamily [SSF101148] (28-173)
  IPR052421 Plant Cell Wall Enzyme Inhibitor [PTHR36710] (3-175)

Radius of gyration: 23.63 Å; Cα contacts (8 Å, |Δi|>4): 424; chains: 2; bounding box: 79×74×86 Å

pLDDT: mean 82.13, std 20.5, range [27.0, 98.75]

Solvent-accessible surface area (backbone atoms only — not comparable to full-atom values): 20156 Å² total; per-residue (Å²): 135,84,79,77,76,76,77,75,72,77,68,76,69,71,57,64,54,76,48,72,67,43,74,48,39,71,72,31,43,50,50,49,47,63,39,22,72,73,46,96,47,44,67,59,41,49,48,47,42,30,47,71,64,38,36,44,74,58,51,64,67,51,51,26,51,50,29,39,48,49,35,29,52,48,33,46,51,51,39,33,43,37,67,70,46,51,42,72,66,40,81,49,70,66,55,36,51,27,41,50,50,26,47,54,23,32,54,47,24,32,53,23,29,52,48,16,49,42,25,49,67,67,68,36,46,67,58,15,38,51,26,40,49,51,22,52,52,24,46,50,51,28,60,66,43,46,93,58,94,53,84,56,53,62,57,43,50,54,49,47,51,33,42,47,50,21,41,41,30,32,39,70,74,49,59,70,75,71,75,73,69,75,75,75,70,76,72,128,136,83,81,76,76,75,77,77,75,77,70,76,68,71,54,64,63,77,47,72,67,43,74,49,38,71,72,35,44,50,52,48,48,63,41,23,72,75,45,97,46,45,68,60,42,49,49,48,42,32,45,69,64,38,35,44,72,60,50,65,67,51,50,27,51,50,31,38,48,51,36,30,51,47,32,44,49,51,40,33,43,37,66,68,45,51,41,73,65,39,82,50,70,65,54,35,52,26,42,50,50,25,45,56,24,31,55,47,25,33,54,24,30,51,50,16,48,41,26,49,66,68,69,35,48,68,60,15,38,51,24,40,52,52,21,49,53,25,44,50,51,29,60,65,41,44,93,59,94,52,83,56,54,60,56,44,49,53,48,47,50,33,42,48,50,21,41,42,30,34,39,71,74,50,60,70,74,71,75,74,70,74,75,76,72,77,72,126

Organism: NCBI:txid109376